Protein AF-0000000066198999 (afdb_homodimer)

InterPro domains:
  IPR021739 SaV-like [PF11753] (7-64)

Sequence (256 aa):
MNYGTNKHYANEYGMELNEYFKHHFSYEELAGWYTMQVLKYLVRAGKKEGESYDKDRNKALDYAGELANLSNENELTEYTTDDIMGFAQDIADDFKQWKGERNNFKSEFTKEEIKAIDERYLEFIEEVMNYGTNKHYANEYGMELNEYFKHHFSYEELAGWYTMQVLKYLVRAGKKEGESYDKDRNKALDYAGELANLSNENELTEYTTDDIMGFAQDIADDFKQWKGERNNFKSEFTKEEIKAIDERYLEFIEEV

pLDDT: mean 77.85, std 25.31, range [27.47, 98.44]

Structure (mmCIF, N/CA/C/O backbone):
data_AF-0000000066198999-model_v1
#
loop_
_entity.id
_entity.type
_entity.pdbx_description
1 polymer 'SaV protein'
#
loop_
_atom_site.group_PDB
_atom_site.id
_atom_site.type_symbol
_atom_site.label_atom_id
_atom_site.label_alt_id
_atom_site.label_comp_id
_atom_site.label_asym_id
_atom_site.label_entity_id
_atom_site.label_seq_id
_atom_site.pdbx_PDB_ins_code
_atom_site.Cartn_x
_atom_site.Cartn_y
_atom_site.Cartn_z
_atom_site.occupancy
_atom_site.B_iso_or_equiv
_atom_site.auth_seq_id
_atom_site.auth_comp_id
_atom_site.auth_asym_id
_atom_site.auth_atom_id
_atom_site.pdbx_PDB_model_num
ATOM 1 N N . MET A 1 1 ? 9.609 -10.828 12.133 1 28.55 1 MET A N 1
ATOM 2 C CA . MET A 1 1 ? 10.258 -9.766 11.367 1 28.55 1 MET A CA 1
ATOM 3 C C . MET A 1 1 ? 11.289 -9.039 12.227 1 28.55 1 MET A C 1
ATOM 5 O O . MET A 1 1 ? 11 -8.648 13.359 1 28.55 1 MET A O 1
ATOM 9 N N . ASN A 1 2 ? 12.414 -9.477 12.359 1 31.33 2 ASN A N 1
ATOM 10 C CA . ASN A 1 2 ? 13.414 -8.555 12.875 1 31.33 2 ASN A CA 1
ATOM 11 C C . ASN A 1 2 ? 13.258 -7.16 12.273 1 31.33 2 ASN A C 1
ATOM 13 O O . ASN A 1 2 ? 13.523 -6.961 11.086 1 31.33 2 ASN A O 1
ATOM 17 N N . TYR A 1 3 ? 12.211 -6.566 12.312 1 39.41 3 TYR A N 1
ATOM 18 C CA . TYR A 1 3 ? 12.258 -5.148 11.961 1 39.41 3 TYR A CA 1
ATOM 19 C C . TYR A 1 3 ? 13.547 -4.508 12.453 1 39.41 3 TYR A C 1
ATOM 21 O O . TYR A 1 3 ? 13.719 -4.281 13.648 1 39.41 3 TYR A O 1
ATOM 29 N N . GLY A 1 4 ? 14.57 -5.16 12.328 1 43.62 4 GLY A N 1
ATOM 30 C CA . GLY A 1 4 ? 15.617 -4.18 12.555 1 43.62 4 GLY A CA 1
ATOM 31 C C . GLY A 1 4 ? 15.148 -2.75 12.375 1 43.62 4 GLY A C 1
ATOM 32 O O . GLY A 1 4 ? 14.422 -2.443 11.43 1 43.62 4 GLY A O 1
ATOM 33 N N . THR A 1 5 ? 14.617 -2.033 13.508 1 55.38 5 THR A N 1
ATOM 34 C CA . THR A 1 5 ? 13.633 -1.015 13.844 1 55.38 5 THR A CA 1
ATOM 35 C C . THR A 1 5 ? 13.836 0.238 12.992 1 55.38 5 THR A C 1
ATOM 37 O O . THR A 1 5 ? 14.711 1.052 13.281 1 55.38 5 THR A O 1
ATOM 40 N N . ASN A 1 6 ? 13.742 0.085 11.68 1 72.5 6 ASN A N 1
ATOM 41 C CA . ASN A 1 6 ? 13.859 1.378 11.008 1 72.5 6 ASN A CA 1
ATOM 42 C C . ASN A 1 6 ? 12.766 2.342 11.453 1 72.5 6 ASN A C 1
ATOM 44 O O . ASN A 1 6 ? 11.648 1.921 11.75 1 72.5 6 ASN A O 1
ATOM 48 N N . LYS A 1 7 ? 13.242 3.408 11.781 1 86.56 7 LYS A N 1
ATOM 49 C CA . LYS A 1 7 ? 12.383 4.461 12.32 1 86.56 7 LYS A CA 1
ATOM 50 C C . LYS A 1 7 ? 11.906 5.402 11.219 1 86.56 7 LYS A C 1
ATOM 52 O O . LYS A 1 7 ? 11.547 6.551 11.492 1 86.56 7 LYS A O 1
ATOM 57 N N . HIS A 1 8 ? 11.883 4.781 9.969 1 95.06 8 HIS A N 1
ATOM 58 C CA . HIS A 1 8 ? 11.562 5.672 8.859 1 95.06 8 HIS A CA 1
ATOM 59 C C . HIS A 1 8 ? 10.086 6.066 8.891 1 95.06 8 HIS A C 1
ATOM 61 O O . HIS A 1 8 ? 9.695 7.062 8.273 1 95.06 8 HIS A O 1
ATOM 67 N N . TYR A 1 9 ? 9.422 5.188 9.711 1 97.31 9 TYR A N 1
ATOM 68 C CA . TYR A 1 9 ? 7.984 5.418 9.688 1 97.31 9 TYR A CA 1
ATOM 69 C C . TYR A 1 9 ? 7.473 5.82 11.062 1 97.31 9 TYR A C 1
ATOM 71 O O . TYR A 1 9 ? 6.266 5.848 11.305 1 97.31 9 TYR A O 1
ATOM 79 N N . ALA A 1 10 ? 8.461 6.105 11.961 1 96.19 10 ALA A N 1
ATOM 80 C CA . ALA A 1 10 ? 8.094 6.527 13.312 1 96.19 10 ALA A CA 1
ATOM 81 C C . ALA A 1 10 ? 8.062 8.047 13.422 1 96.19 10 ALA A C 1
ATOM 83 O O . ALA A 1 10 ? 8.805 8.742 12.727 1 96.19 10 ALA A O 1
ATOM 84 N N . ASN A 1 11 ? 7.164 8.562 14.258 1 96.25 11 ASN A N 1
ATOM 85 C CA . ASN A 1 11 ? 7.211 9.984 14.57 1 96.25 11 ASN A CA 1
ATOM 86 C C . ASN A 1 11 ? 8.086 10.258 15.789 1 96.25 11 ASN A C 1
ATOM 88 O O . ASN A 1 11 ? 8.781 9.367 16.281 1 96.25 11 ASN A O 1
ATOM 92 N N . GLU A 1 12 ? 8.125 11.461 16.266 1 95 12 GLU A N 1
ATOM 93 C CA . GLU A 1 12 ? 9.062 11.859 17.312 1 95 12 GLU A CA 1
ATOM 94 C C . GLU A 1 12 ? 8.695 11.227 18.656 1 95 12 GLU A C 1
ATOM 96 O O . GLU A 1 12 ? 9.516 11.203 19.578 1 95 12 GLU A O 1
ATOM 101 N N . TYR A 1 13 ? 7.496 10.648 18.734 1 95.31 13 TYR A N 1
ATOM 102 C CA . TYR A 1 13 ? 7.047 10.031 19.984 1 95.31 13 TYR A CA 1
ATOM 103 C C . TYR A 1 13 ? 7.195 8.516 19.922 1 95.31 13 TYR A C 1
ATOM 105 O O . TYR A 1 13 ? 6.734 7.809 20.828 1 95.31 13 TYR A O 1
ATOM 113 N N . GLY A 1 14 ? 7.727 8.039 18.875 1 94.38 14 GLY A N 1
ATOM 114 C CA . GLY A 1 14 ? 7.973 6.617 18.75 1 94.38 14 GLY A CA 1
ATOM 115 C C . GLY A 1 14 ? 6.777 5.852 18.203 1 94.38 14 GLY A C 1
ATOM 116 O O . GLY A 1 14 ? 6.773 4.621 18.203 1 94.38 14 GLY A O 1
ATOM 117 N N . MET A 1 15 ? 5.746 6.625 17.703 1 94.88 15 MET A N 1
ATOM 118 C CA . MET A 1 15 ? 4.57 5.969 17.141 1 94.88 15 MET A CA 1
ATOM 119 C C . MET A 1 15 ? 4.809 5.574 15.68 1 94.88 15 MET A C 1
ATOM 121 O O . MET A 1 15 ? 5.254 6.395 14.875 1 94.88 15 MET A O 1
ATOM 125 N N . GLU A 1 16 ? 4.477 4.332 15.414 1 96.25 16 GLU A N 1
ATOM 126 C CA . GLU A 1 16 ? 4.652 3.812 14.055 1 96.25 16 GLU A CA 1
ATOM 127 C C . GLU A 1 16 ? 3.469 4.184 13.164 1 96.25 16 GLU A C 1
ATOM 129 O O . GLU A 1 16 ? 2.314 4.121 13.602 1 96.25 16 GLU A O 1
ATOM 134 N N . LEU A 1 17 ? 3.797 4.543 11.914 1 96.81 17 LEU A N 1
ATOM 135 C CA . LEU A 1 17 ? 2.766 4.926 10.961 1 96.81 17 LEU A CA 1
ATOM 136 C C . LEU A 1 17 ? 1.716 3.828 10.82 1 96.81 17 LEU A C 1
ATOM 138 O O . LEU A 1 17 ? 0.521 4.113 10.727 1 96.81 17 LEU A O 1
ATOM 142 N N . ASN A 1 18 ? 2.148 2.527 10.797 1 96.19 18 ASN A N 1
ATOM 143 C CA . ASN A 1 18 ? 1.212 1.417 10.656 1 96.19 18 ASN A CA 1
ATOM 144 C C . ASN A 1 18 ? 0.177 1.409 11.781 1 96.19 18 ASN A C 1
ATOM 146 O O . ASN A 1 18 ? -0.977 1.037 11.562 1 96.19 18 ASN A O 1
ATOM 150 N N . GLU A 1 19 ? 0.551 1.822 12.992 1 94.31 19 GLU A N 1
ATOM 151 C CA . GLU A 1 19 ? -0.407 1.939 14.086 1 94.31 19 GLU A CA 1
ATOM 152 C C . GLU A 1 19 ? -1.43 3.037 13.812 1 94.31 19 GLU A C 1
ATOM 154 O O . GLU A 1 19 ? -2.615 2.879 14.109 1 94.31 19 GLU A O 1
ATOM 159 N N . TYR A 1 20 ? -0.941 4.113 13.258 1 94.19 20 TYR A N 1
ATOM 160 C CA . TYR A 1 20 ? -1.826 5.203 12.859 1 94.19 20 TYR A CA 1
ATOM 161 C C . TYR A 1 20 ? -2.834 4.734 11.82 1 94.19 20 TYR A C 1
ATOM 163 O O . TYR A 1 20 ? -4.02 5.074 11.898 1 94.19 20 TYR A O 1
ATOM 171 N N . PHE A 1 21 ? -2.381 3.916 10.82 1 95 21 PHE A N 1
ATOM 172 C CA . PHE A 1 21 ? -3.279 3.357 9.82 1 95 21 PHE A CA 1
ATOM 173 C C . PHE A 1 21 ? -4.363 2.51 10.469 1 95 21 PHE A C 1
ATOM 175 O O . PHE A 1 21 ? -5.551 2.68 10.188 1 95 21 PHE A O 1
ATOM 182 N N . LYS A 1 22 ? -3.973 1.687 11.398 1 92.38 22 LYS A N 1
ATOM 183 C CA . LYS A 1 22 ? -4.906 0.764 12.031 1 92.38 22 LYS A CA 1
ATOM 184 C C . LYS A 1 22 ? -5.965 1.519 12.836 1 92.38 22 LYS A C 1
ATOM 186 O O . LYS A 1 22 ? -7.098 1.056 12.969 1 92.38 22 LYS A O 1
ATOM 191 N N . HIS A 1 23 ? -5.625 2.705 13.25 1 91 23 HIS A N 1
ATOM 192 C CA . HIS A 1 23 ? -6.535 3.486 14.078 1 91 23 HIS A CA 1
ATOM 193 C C . HIS A 1 23 ? -7.473 4.332 13.227 1 91 23 HIS A C 1
ATOM 195 O O . HIS A 1 23 ? -8.602 4.625 13.633 1 91 23 HIS A O 1
ATOM 201 N N . HIS A 1 24 ? -7.055 4.668 12.016 1 89.94 24 HIS A N 1
ATOM 202 C CA . HIS A 1 24 ? -7.773 5.723 11.312 1 89.94 24 HIS A CA 1
ATOM 203 C C . HIS A 1 24 ? -8.453 5.184 10.055 1 89.94 24 HIS A C 1
ATOM 205 O O . HIS A 1 24 ? -9.312 5.844 9.477 1 89.94 24 HIS A O 1
ATOM 211 N N . PHE A 1 25 ? -8.102 4.02 9.602 1 89.5 25 PHE A N 1
ATOM 212 C CA . PHE A 1 25 ? -8.68 3.467 8.383 1 89.5 25 PHE A CA 1
ATOM 213 C C . PHE A 1 25 ? -9.594 2.287 8.703 1 89.5 25 PHE A C 1
ATOM 215 O O . PHE A 1 25 ? -9.43 1.636 9.734 1 89.5 25 PHE A O 1
ATOM 222 N N . SER A 1 26 ? -10.555 2.092 7.789 1 84.44 26 SER A N 1
ATOM 223 C CA . SER A 1 26 ? -11.516 1.011 7.984 1 84.44 26 SER A CA 1
ATOM 224 C C . SER A 1 26 ? -10.867 -0.352 7.766 1 84.44 26 SER A C 1
ATOM 226 O O . SER A 1 26 ? -9.766 -0.441 7.223 1 84.44 26 SER A O 1
ATOM 228 N N . TYR A 1 27 ? -11.594 -1.371 8.188 1 83.75 27 TYR A N 1
ATOM 229 C CA . TYR A 1 27 ? -11.125 -2.738 7.984 1 83.75 27 TYR A CA 1
ATOM 230 C C . TYR A 1 27 ? -10.922 -3.025 6.5 1 83.75 27 TYR A C 1
ATOM 232 O O . TYR A 1 27 ? -9.906 -3.611 6.113 1 83.75 27 TYR A O 1
ATOM 240 N N . GLU A 1 28 ? -11.82 -2.57 5.699 1 83 28 GLU A N 1
ATOM 241 C CA . GLU A 1 28 ? -11.75 -2.836 4.266 1 83 28 GLU A CA 1
ATOM 242 C C . GLU A 1 28 ? -10.523 -2.166 3.645 1 83 28 GLU A C 1
ATOM 244 O O . GLU A 1 28 ? -9.797 -2.789 2.871 1 83 28 GLU A O 1
ATOM 249 N N . GLU A 1 29 ? -10.32 -0.961 4.031 1 87.81 29 GLU A N 1
ATOM 250 C CA . GLU A 1 29 ? -9.164 -0.23 3.525 1 87.81 29 GLU A CA 1
ATOM 251 C C . GLU A 1 29 ? -7.855 -0.889 3.965 1 87.81 29 GLU A C 1
ATOM 253 O O . GLU A 1 29 ? -6.941 -1.063 3.158 1 87.81 29 GLU A O 1
ATOM 258 N N . LEU A 1 30 ? -7.859 -1.328 5.211 1 92.06 30 LEU A N 1
ATOM 259 C CA . LEU A 1 30 ? -6.66 -1.945 5.762 1 92.06 30 LEU A CA 1
ATOM 260 C C . LEU A 1 30 ? -6.43 -3.324 5.156 1 92.06 30 LEU A C 1
ATOM 262 O O . LEU A 1 30 ? -5.293 -3.688 4.84 1 92.06 30 LEU A O 1
ATOM 266 N N . ALA A 1 31 ? -7.504 -4.02 5.004 1 88.62 31 ALA A N 1
ATOM 267 C CA . ALA A 1 31 ? -7.383 -5.332 4.379 1 88.62 31 ALA A CA 1
ATOM 268 C C . ALA A 1 31 ? -6.848 -5.215 2.953 1 88.62 31 ALA A C 1
ATOM 270 O O . ALA A 1 31 ? -5.992 -6 2.539 1 88.62 31 ALA A O 1
ATOM 271 N N . GLY A 1 32 ? -7.375 -4.262 2.258 1 91.94 32 GLY A N 1
ATOM 272 C CA . GLY A 1 32 ? -6.855 -3.992 0.927 1 91.94 32 GLY A CA 1
ATOM 273 C C . GLY A 1 32 ? -5.387 -3.604 0.93 1 91.94 32 GLY A C 1
ATOM 274 O O . GLY A 1 32 ? -4.602 -4.113 0.127 1 91.94 32 GLY A O 1
ATOM 275 N N . TRP A 1 33 ? -5.035 -2.764 1.83 1 95.94 33 TRP A N 1
ATOM 276 C CA . TRP A 1 33 ? -3.656 -2.301 1.971 1 95.94 33 TRP A CA 1
ATOM 277 C C . TRP A 1 33 ? -2.707 -3.477 2.176 1 95.94 33 TRP A C 1
ATOM 279 O O . TRP A 1 33 ? -1.749 -3.648 1.418 1 95.94 33 TRP A O 1
ATOM 289 N N . TYR A 1 34 ? -3.012 -4.285 3.129 1 96.12 34 TYR A N 1
ATOM 290 C CA . TYR A 1 34 ? -2.105 -5.383 3.443 1 96.12 34 TYR A CA 1
ATOM 291 C C . TYR A 1 34 ? -2.076 -6.406 2.312 1 96.12 34 TYR A C 1
ATOM 293 O O . TYR A 1 34 ? -1.01 -6.91 1.949 1 96.12 34 TYR A O 1
ATOM 301 N N . THR A 1 35 ? -3.221 -6.668 1.746 1 96 35 THR A N 1
ATOM 302 C CA . THR A 1 35 ? -3.275 -7.605 0.631 1 96 35 THR A CA 1
ATOM 303 C C . THR A 1 35 ? -2.402 -7.125 -0.524 1 96 35 THR A C 1
ATOM 305 O O . THR A 1 35 ? -1.587 -7.883 -1.052 1 96 35 THR A O 1
ATOM 308 N N . MET A 1 36 ? -2.568 -5.914 -0.895 1 97.25 36 MET A N 1
ATOM 309 C CA . MET A 1 36 ? -1.844 -5.371 -2.041 1 97.25 36 MET A CA 1
ATOM 310 C C . MET A 1 36 ? -0.357 -5.234 -1.729 1 97.25 36 MET A C 1
ATOM 312 O O . MET A 1 36 ? 0.484 -5.395 -2.617 1 97.25 36 MET A O 1
ATOM 316 N N . GLN A 1 37 ? 0.01 -5.039 -0.458 1 97.88 37 GLN A N 1
ATOM 317 C CA . GLN A 1 37 ? 1.42 -5.066 -0.082 1 97.88 37 GLN A CA 1
ATOM 318 C C . GLN A 1 37 ? 2.01 -6.461 -0.262 1 97.88 37 GLN A C 1
ATOM 320 O O . GLN A 1 37 ? 3.1 -6.613 -0.818 1 97.88 37 GLN A O 1
ATOM 325 N N . VAL A 1 38 ? 1.258 -7.469 0.202 1 98.19 38 VAL A N 1
ATOM 326 C CA . VAL A 1 38 ? 1.737 -8.836 0.036 1 98.19 38 VAL A CA 1
ATOM 327 C C . VAL A 1 38 ? 1.99 -9.117 -1.442 1 98.19 38 VAL A C 1
ATOM 329 O O . VAL A 1 38 ? 3.062 -9.602 -1.814 1 98.19 38 VAL A O 1
ATOM 332 N N . LEU A 1 39 ? 1.06 -8.758 -2.273 1 98 39 LEU A N 1
ATOM 333 C CA . LEU A 1 39 ? 1.156 -9.008 -3.707 1 98 39 LEU A CA 1
ATOM 334 C C . LEU A 1 39 ? 2.326 -8.242 -4.316 1 98 39 LEU A C 1
ATOM 336 O O . LEU A 1 39 ? 3.072 -8.781 -5.133 1 98 39 LEU A O 1
ATOM 340 N N . LYS A 1 40 ? 2.436 -7.027 -3.93 1 98.25 40 LYS A N 1
ATOM 341 C CA . LYS A 1 40 ? 3.52 -6.18 -4.418 1 98.25 40 LYS A CA 1
ATOM 342 C C . LYS A 1 40 ? 4.879 -6.844 -4.199 1 98.25 40 LYS A C 1
ATOM 344 O O . LYS A 1 40 ? 5.676 -6.957 -5.133 1 98.25 40 LYS A O 1
ATOM 349 N N . TYR A 1 41 ? 5.066 -7.383 -3.025 1 98.44 41 TYR A N 1
ATOM 350 C CA . TYR A 1 41 ? 6.383 -7.918 -2.691 1 98.44 41 TYR A CA 1
ATOM 351 C C . TYR A 1 41 ? 6.566 -9.312 -3.266 1 98.44 41 TYR A C 1
ATOM 353 O O . TYR A 1 41 ? 7.684 -9.703 -3.621 1 98.44 41 TYR A O 1
ATOM 361 N N . LEU A 1 42 ? 5.488 -10.062 -3.395 1 98.38 42 LEU A N 1
ATOM 362 C CA . LEU A 1 42 ? 5.598 -11.352 -4.07 1 98.38 42 LEU A CA 1
ATOM 363 C C . LEU A 1 42 ? 5.965 -11.164 -5.539 1 98.38 42 LEU A C 1
ATOM 365 O O . LEU A 1 42 ? 6.793 -11.906 -6.074 1 98.38 42 LEU A O 1
ATOM 369 N N . VAL A 1 43 ? 5.395 -10.211 -6.195 1 98 43 VAL A N 1
ATOM 370 C CA . VAL A 1 43 ? 5.625 -9.953 -7.609 1 98 43 VAL A CA 1
ATOM 371 C C . VAL A 1 43 ? 7.023 -9.375 -7.812 1 98 43 VAL A C 1
ATOM 373 O O . VAL A 1 43 ? 7.707 -9.711 -8.781 1 98 43 VAL A O 1
ATOM 376 N N . ARG A 1 44 ? 7.512 -8.539 -6.91 1 97.69 44 ARG A N 1
ATOM 377 C CA . ARG A 1 44 ? 8.805 -7.871 -7.012 1 97.69 44 ARG A CA 1
ATOM 378 C C . ARG A 1 44 ? 9.938 -8.812 -6.633 1 97.69 44 ARG A C 1
ATOM 380 O O . ARG A 1 44 ? 11.094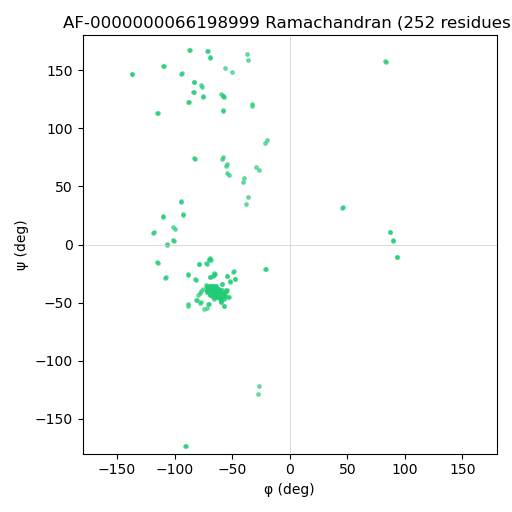 -8.578 -6.996 1 97.69 44 ARG A O 1
ATOM 387 N N . ALA A 1 45 ? 9.688 -9.945 -5.953 1 97.25 45 ALA A N 1
ATOM 388 C CA . ALA A 1 45 ? 10.711 -10.789 -5.355 1 97.25 45 ALA A CA 1
ATOM 389 C C . ALA A 1 45 ? 11.703 -11.273 -6.41 1 97.25 45 ALA A C 1
ATOM 391 O O . ALA A 1 45 ? 11.312 -11.914 -7.391 1 97.25 45 ALA A O 1
ATOM 392 N N . GLY A 1 46 ? 12.961 -10.805 -6.223 1 94.62 46 GLY A N 1
ATOM 393 C CA . GLY A 1 46 ? 14.031 -11.242 -7.105 1 94.62 46 GLY A CA 1
ATOM 394 C C . GLY A 1 46 ? 14.188 -10.359 -8.328 1 94.62 46 GLY A C 1
ATOM 395 O O . GLY A 1 46 ? 15.055 -10.609 -9.172 1 94.62 46 GLY A O 1
ATOM 396 N N . LYS A 1 47 ? 13.43 -9.266 -8.461 1 95.62 47 LYS A N 1
ATOM 397 C CA . LYS A 1 47 ? 13.461 -8.453 -9.672 1 95.62 47 LYS A CA 1
ATOM 398 C C . LYS A 1 47 ? 14.164 -7.125 -9.422 1 95.62 47 LYS A C 1
ATOM 400 O O . LYS A 1 47 ? 14.672 -6.504 -10.359 1 95.62 47 LYS A O 1
ATOM 405 N N . LYS A 1 48 ? 14.117 -6.617 -8.211 1 94.25 48 LYS A N 1
ATOM 406 C CA . LYS A 1 48 ? 14.68 -5.301 -7.918 1 94.25 48 LYS A CA 1
ATOM 407 C C . LYS A 1 48 ? 16.156 -5.406 -7.562 1 94.25 48 LYS A C 1
ATOM 409 O O . LYS A 1 48 ? 16.531 -6.094 -6.609 1 94.25 48 LYS A O 1
ATOM 414 N N . GLU A 1 49 ? 16.984 -4.742 -8.258 1 91.38 49 GLU A N 1
ATOM 415 C CA . GLU A 1 49 ? 18.406 -4.738 -7.973 1 91.38 49 GLU A CA 1
ATOM 416 C C . GLU A 1 49 ? 18.688 -4.262 -6.551 1 91.38 49 GLU A C 1
ATOM 418 O O . GLU A 1 49 ? 18.109 -3.27 -6.098 1 91.38 49 GLU A O 1
ATOM 423 N N . GLY A 1 50 ? 19.453 -5.09 -5.852 1 91.31 50 GLY A N 1
ATOM 424 C CA . GLY A 1 50 ? 19.812 -4.715 -4.492 1 91.31 50 GLY A CA 1
ATOM 425 C C . GLY A 1 50 ? 18.859 -5.266 -3.447 1 91.31 50 GLY A C 1
ATOM 426 O O . GLY A 1 50 ? 19.094 -5.125 -2.246 1 91.31 50 GLY A O 1
ATOM 427 N N . GLU A 1 51 ? 17.781 -5.781 -3.881 1 93.75 51 GLU A N 1
ATOM 428 C CA . GLU A 1 51 ? 16.812 -6.434 -3 1 93.75 51 GLU A CA 1
ATOM 429 C C . GLU A 1 51 ? 16.719 -7.926 -3.301 1 93.75 51 GLU A C 1
ATOM 431 O O . GLU A 1 51 ? 16.234 -8.32 -4.367 1 93.75 51 GLU A O 1
ATOM 436 N N . SER A 1 52 ? 17.156 -8.75 -2.357 1 95.69 52 SER A N 1
ATOM 437 C CA . SER A 1 52 ? 17.125 -10.195 -2.59 1 95.69 52 SER A CA 1
ATOM 438 C C . SER A 1 52 ? 15.703 -10.727 -2.613 1 95.69 52 SER A C 1
ATOM 440 O O . SER A 1 52 ? 14.789 -10.102 -2.07 1 95.69 52 SER A O 1
ATOM 442 N N . TYR A 1 53 ? 15.586 -11.875 -3.178 1 97.56 53 TYR A N 1
ATOM 443 C CA . TYR A 1 53 ? 14.305 -12.578 -3.199 1 97.56 53 TYR A CA 1
ATOM 444 C C . TYR A 1 53 ? 13.766 -12.773 -1.786 1 97.56 53 TYR A C 1
ATOM 446 O O . TYR A 1 53 ? 12.602 -12.477 -1.513 1 97.56 53 TYR A O 1
ATOM 454 N N . ASP A 1 54 ? 14.648 -13.18 -0.862 1 97.69 54 ASP A N 1
ATOM 455 C CA . ASP A 1 54 ? 14.242 -13.5 0.503 1 97.69 54 ASP A CA 1
ATOM 456 C C . ASP A 1 54 ? 13.805 -12.242 1.255 1 97.69 54 ASP A C 1
ATOM 458 O O . ASP A 1 54 ? 12.875 -12.289 2.062 1 97.69 54 ASP A O 1
ATOM 462 N N . LYS A 1 55 ? 14.453 -11.172 0.98 1 96.88 55 LYS A N 1
ATOM 463 C CA . LYS A 1 55 ? 14.07 -9.93 1.643 1 96.88 55 LYS A CA 1
ATOM 464 C C . LYS A 1 55 ? 12.656 -9.516 1.255 1 96.88 55 LYS A C 1
ATOM 466 O O . LYS A 1 55 ? 11.852 -9.156 2.117 1 96.88 55 LYS A O 1
ATOM 471 N N . ASP A 1 56 ? 12.344 -9.656 0.007 1 97.56 56 ASP A N 1
ATOM 472 C CA . ASP A 1 56 ? 11 -9.305 -0.453 1 97.56 56 ASP A CA 1
ATOM 473 C C . ASP A 1 56 ? 9.977 -10.32 0.044 1 97.56 56 ASP A C 1
ATOM 475 O O . ASP A 1 56 ? 8.875 -9.945 0.448 1 97.56 56 ASP A O 1
ATOM 479 N N . ARG A 1 57 ? 10.352 -11.578 0.035 1 97.75 57 ARG A N 1
ATOM 480 C CA . ARG A 1 57 ? 9.445 -12.602 0.544 1 97.75 57 ARG A CA 1
ATOM 481 C C . ARG A 1 57 ? 9.141 -12.375 2.023 1 97.75 57 ARG A C 1
ATOM 483 O O . ARG A 1 57 ? 8.008 -12.547 2.465 1 97.75 57 ARG A O 1
ATOM 490 N N . ASN A 1 58 ? 10.148 -11.992 2.752 1 97.56 58 ASN A N 1
ATOM 491 C CA . ASN A 1 58 ? 9.945 -11.711 4.168 1 97.56 58 ASN A CA 1
ATOM 492 C C . ASN A 1 58 ? 9.047 -10.5 4.379 1 97.56 58 ASN A C 1
ATOM 494 O O . ASN A 1 58 ? 8.242 -10.469 5.312 1 97.56 58 ASN A O 1
ATOM 498 N N . LYS A 1 59 ? 9.148 -9.469 3.5 1 97.31 59 LYS A N 1
ATOM 499 C CA . LYS A 1 59 ? 8.219 -8.344 3.572 1 97.31 59 LYS A CA 1
ATOM 500 C C . LYS A 1 59 ? 6.785 -8.797 3.314 1 97.31 59 LYS A C 1
ATOM 502 O O . LYS A 1 59 ? 5.859 -8.359 3.998 1 97.31 59 LYS A O 1
ATOM 507 N N . ALA A 1 60 ? 6.676 -9.68 2.328 1 98.25 60 ALA A N 1
ATOM 508 C CA . ALA A 1 60 ? 5.352 -10.227 2.053 1 98.25 60 ALA A CA 1
ATOM 509 C C . ALA A 1 60 ? 4.801 -10.961 3.271 1 98.25 60 ALA A C 1
ATOM 511 O O . ALA A 1 60 ? 3.639 -10.781 3.641 1 98.25 60 ALA A O 1
ATOM 512 N N . LEU A 1 61 ? 5.648 -11.719 3.916 1 98.25 61 LEU A N 1
ATOM 513 C CA . LEU A 1 61 ? 5.258 -12.469 5.105 1 98.25 61 LEU A CA 1
ATOM 514 C C . LEU A 1 61 ? 4.84 -11.531 6.227 1 98.25 61 LEU A C 1
ATOM 516 O O . LEU A 1 61 ? 3.85 -11.781 6.918 1 98.25 61 LEU A O 1
ATOM 520 N N . ASP A 1 62 ? 5.562 -10.477 6.414 1 97 62 ASP A N 1
ATOM 521 C CA . ASP A 1 62 ? 5.238 -9.492 7.445 1 97 62 ASP A CA 1
ATOM 522 C C . ASP A 1 62 ? 3.85 -8.898 7.219 1 97 62 ASP A C 1
ATOM 524 O O . ASP A 1 62 ? 3.043 -8.82 8.148 1 97 62 ASP A O 1
ATOM 528 N N . TYR A 1 63 ? 3.586 -8.508 5.98 1 97.31 63 TYR A N 1
ATOM 529 C CA . TYR A 1 63 ? 2.291 -7.906 5.68 1 97.31 63 TYR A CA 1
ATOM 530 C C . TYR A 1 63 ? 1.176 -8.945 5.77 1 97.31 63 TYR A C 1
ATOM 532 O O . TYR A 1 63 ? 0.056 -8.625 6.176 1 97.31 63 TYR A O 1
ATOM 540 N N . ALA A 1 64 ? 1.446 -10.18 5.383 1 96.38 64 ALA A N 1
ATOM 541 C CA . ALA A 1 64 ? 0.475 -11.258 5.551 1 96.38 64 ALA A CA 1
ATOM 542 C C . ALA A 1 64 ? 0.141 -11.469 7.023 1 96.38 64 ALA A C 1
ATOM 544 O O . ALA A 1 64 ? -1.016 -11.711 7.375 1 96.38 64 ALA A O 1
ATOM 545 N N . GLY A 1 65 ? 1.132 -11.398 7.828 1 96.06 65 GLY A N 1
ATOM 546 C CA . GLY A 1 65 ? 0.902 -11.477 9.266 1 96.06 65 GLY A CA 1
ATOM 547 C C . GLY A 1 65 ? 0.02 -10.359 9.789 1 96.06 65 GLY A C 1
ATOM 548 O O . GLY A 1 65 ? -0.853 -10.602 10.633 1 96.06 65 GLY A O 1
ATOM 549 N N . GLU A 1 66 ? 0.249 -9.148 9.305 1 95.25 66 GLU A N 1
ATOM 550 C CA . GLU A 1 66 ? -0.6 -8.023 9.695 1 95.25 66 GLU A CA 1
ATOM 551 C C . GLU A 1 66 ? -2.053 -8.266 9.289 1 95.25 66 GLU A C 1
ATOM 553 O O . GLU A 1 66 ? -2.971 -7.977 10.062 1 95.25 66 GLU A O 1
ATOM 558 N N . LEU A 1 67 ? -2.207 -8.789 8.109 1 93.75 67 LEU A N 1
ATOM 559 C CA . LEU A 1 67 ? -3.557 -9.07 7.629 1 93.75 67 LEU A CA 1
ATOM 560 C C . LEU A 1 67 ? -4.211 -10.172 8.461 1 93.75 67 LEU A C 1
ATOM 562 O O . LEU A 1 67 ? -5.391 -10.07 8.812 1 93.75 67 LEU A O 1
ATOM 566 N N . ALA A 1 68 ? -3.492 -11.195 8.758 1 92.62 68 ALA A N 1
ATOM 567 C CA . ALA A 1 68 ? -4.012 -12.266 9.609 1 92.62 68 ALA A CA 1
ATOM 568 C C . ALA A 1 68 ? -4.438 -11.727 10.969 1 92.62 68 ALA A C 1
ATOM 570 O O . ALA A 1 68 ? -5.52 -12.055 11.461 1 92.62 68 ALA A O 1
ATOM 571 N N . ASN A 1 69 ? -3.637 -10.875 11.562 1 93 69 ASN A N 1
ATOM 572 C CA . ASN A 1 69 ? -3.949 -10.273 12.852 1 93 69 ASN A CA 1
ATOM 573 C C . ASN A 1 69 ? -5.18 -9.375 12.766 1 93 69 ASN A C 1
ATOM 575 O O . ASN A 1 69 ? -6.012 -9.367 13.672 1 93 69 ASN A O 1
ATOM 579 N N . LEU A 1 70 ? -5.215 -8.594 11.695 1 88.56 70 LEU A N 1
ATOM 580 C CA . LEU A 1 70 ? -6.363 -7.719 11.484 1 88.56 70 LEU A CA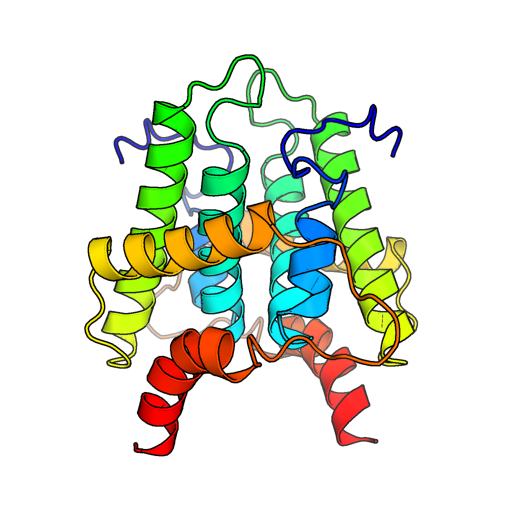 1
ATOM 581 C C . LEU A 1 70 ? -7.656 -8.523 11.43 1 88.56 70 LEU A C 1
ATOM 583 O O . LEU A 1 70 ? -8.664 -8.125 12.023 1 88.56 70 LEU A O 1
ATOM 587 N N . SER A 1 71 ? -7.52 -9.602 10.734 1 80 71 SER A N 1
ATOM 588 C CA . SER A 1 71 ? -8.688 -10.453 10.555 1 80 71 SER A CA 1
ATOM 589 C C . SER A 1 71 ? -9.094 -11.125 11.867 1 80 71 SER A C 1
ATOM 591 O O . SER A 1 71 ? -10.281 -11.258 12.164 1 80 71 SER A O 1
ATOM 593 N N . ASN A 1 72 ? -8.18 -11.516 12.625 1 80.94 72 ASN A N 1
ATOM 594 C CA . ASN A 1 72 ? -8.453 -12.188 13.891 1 80.94 72 ASN A CA 1
ATOM 595 C C . ASN A 1 72 ? -8.992 -11.211 14.938 1 80.94 72 ASN A C 1
ATOM 597 O O . ASN A 1 72 ? -9.859 -11.578 15.742 1 80.94 72 ASN A O 1
ATOM 601 N N . GLU A 1 73 ? -8.547 -10.016 14.938 1 77.25 73 GLU A N 1
ATOM 602 C CA . GLU A 1 73 ? -9.023 -8.992 15.859 1 77.25 73 GLU A CA 1
ATOM 603 C C . GLU A 1 73 ? -10.484 -8.648 15.586 1 77.25 73 GLU A C 1
ATOM 605 O O . GLU A 1 73 ? -11.227 -8.289 16.5 1 77.25 73 GLU A O 1
ATOM 610 N N . ASN A 1 74 ? -10.844 -8.852 14.398 1 69.31 74 ASN A N 1
ATOM 611 C CA . ASN A 1 74 ? -12.219 -8.523 14.039 1 69.31 74 ASN A CA 1
ATOM 612 C C . ASN A 1 74 ? -13.094 -9.766 13.984 1 69.31 74 ASN A C 1
ATOM 614 O O . ASN A 1 74 ? -14.266 -9.695 13.602 1 69.31 74 ASN A O 1
ATOM 618 N N . GLU A 1 75 ? -12.492 -10.914 14.609 1 66.12 75 GLU A N 1
ATOM 619 C CA . GLU A 1 75 ? -13.195 -12.188 14.664 1 66.12 75 GLU A CA 1
ATOM 620 C C . GLU A 1 75 ? -13.82 -12.539 13.312 1 66.12 75 GLU A C 1
ATOM 622 O O . GLU A 1 75 ? -14.93 -13.062 13.258 1 66.12 75 GLU A O 1
ATOM 627 N N . LEU A 1 76 ? -13.062 -12.047 12.344 1 60.84 76 LEU A N 1
ATOM 628 C CA . LEU A 1 76 ? -13.68 -12.234 11.031 1 60.84 76 LEU A CA 1
ATOM 629 C C . LEU A 1 76 ? -13.281 -13.586 10.43 1 60.84 76 LEU A C 1
ATOM 631 O O . LEU A 1 76 ? -14.133 -14.32 9.93 1 60.84 76 LEU A O 1
ATOM 635 N N . THR A 1 77 ? -11.953 -13.812 10.422 1 63.47 77 THR A N 1
ATOM 636 C CA . THR A 1 77 ? -11.453 -15.047 9.836 1 63.47 77 THR A CA 1
ATOM 637 C C . THR A 1 77 ? -10.352 -15.648 10.711 1 63.47 77 THR A C 1
ATOM 639 O O . THR A 1 77 ? -9.812 -14.977 11.586 1 63.47 77 THR A O 1
ATOM 642 N N . GLU A 1 78 ? -10.367 -16.906 10.664 1 77.56 78 GLU A N 1
ATOM 643 C CA . GLU A 1 78 ? -9.289 -17.609 11.359 1 77.56 78 GLU A CA 1
ATOM 644 C C . GLU A 1 78 ? -8.148 -17.938 10.398 1 77.56 78 GLU A C 1
ATOM 646 O O . GLU A 1 78 ? -7.547 -19.016 10.492 1 77.56 78 GLU A O 1
ATOM 651 N N . TYR A 1 79 ? -7.891 -16.984 9.469 1 82.75 79 TYR A N 1
ATOM 652 C CA . TYR A 1 79 ? -6.793 -17.266 8.547 1 82.75 79 TYR A CA 1
ATOM 653 C C . TYR A 1 79 ? -5.445 -17.031 9.227 1 82.75 79 TYR A C 1
ATOM 655 O O . TYR A 1 79 ? -5.273 -16.062 9.969 1 82.75 79 TYR A O 1
ATOM 663 N N . THR A 1 80 ? -4.586 -18.016 8.93 1 91.94 80 THR A N 1
ATOM 664 C CA . THR A 1 80 ? -3.205 -17.859 9.383 1 91.94 80 THR A CA 1
ATOM 665 C C . THR A 1 80 ? -2.385 -17.078 8.352 1 91.94 80 THR A C 1
ATOM 667 O O . THR A 1 80 ? -2.848 -16.844 7.238 1 91.94 80 THR A O 1
ATOM 670 N N . THR A 1 81 ? -1.221 -16.672 8.781 1 95.75 81 THR A N 1
ATOM 671 C CA . THR A 1 81 ? -0.276 -16.031 7.867 1 95.75 81 THR A CA 1
ATOM 672 C C . THR A 1 81 ? -0.005 -16.938 6.66 1 95.75 81 THR A C 1
ATOM 674 O O . THR A 1 81 ? 0.018 -16.453 5.523 1 95.75 81 THR A O 1
ATOM 677 N N . ASP A 1 82 ? 0.083 -18.219 6.926 1 95.12 82 ASP A N 1
ATOM 678 C CA . ASP A 1 82 ? 0.357 -19.156 5.852 1 95.12 82 ASP A CA 1
ATOM 679 C C . ASP A 1 82 ? -0.812 -19.234 4.871 1 95.12 82 ASP A C 1
ATOM 681 O O . ASP A 1 82 ? -0.607 -19.359 3.664 1 95.12 82 ASP A O 1
ATOM 685 N N . ASP A 1 83 ? -1.99 -19.203 5.387 1 89.25 83 ASP A N 1
ATOM 686 C CA . ASP A 1 83 ? -3.168 -19.188 4.527 1 89.25 83 ASP A CA 1
ATOM 687 C C . ASP A 1 83 ? -3.152 -17.969 3.6 1 89.25 83 ASP A C 1
ATOM 689 O O . ASP A 1 83 ? -3.371 -18.109 2.393 1 89.25 83 ASP A O 1
ATOM 693 N N . ILE A 1 84 ? -2.838 -16.875 4.148 1 92.69 84 ILE A N 1
ATOM 694 C CA . ILE A 1 84 ? -2.832 -15.617 3.41 1 92.69 84 ILE A CA 1
ATOM 695 C C . ILE A 1 84 ? -1.74 -15.656 2.344 1 92.69 84 ILE A C 1
ATOM 697 O O . ILE A 1 84 ? -1.973 -15.266 1.195 1 92.69 84 ILE A O 1
ATOM 701 N N . MET A 1 85 ? -0.594 -16.172 2.688 1 96.31 85 MET A N 1
ATOM 702 C CA . MET A 1 85 ? 0.493 -16.297 1.722 1 96.31 85 MET A CA 1
ATOM 703 C C . MET A 1 85 ? 0.096 -17.219 0.571 1 96.31 85 MET A C 1
ATOM 705 O O . MET A 1 85 ? 0.415 -16.938 -0.587 1 96.31 85 MET A O 1
ATOM 709 N N . GLY A 1 86 ? -0.589 -18.25 0.931 1 92.81 86 GLY A N 1
ATOM 710 C CA . GLY A 1 86 ? -1.066 -19.172 -0.099 1 92.81 86 GLY A CA 1
ATOM 711 C C . GLY A 1 86 ? -2.041 -18.516 -1.063 1 92.81 86 GLY A C 1
ATOM 712 O O . GLY A 1 86 ? -1.883 -18.625 -2.281 1 92.81 86 GLY A O 1
ATOM 713 N N . PHE A 1 87 ? -2.951 -17.797 -0.498 1 89.25 87 PHE A N 1
ATOM 714 C CA . PHE A 1 87 ? -3.934 -17.094 -1.312 1 89.25 87 PHE A CA 1
ATOM 715 C C . PHE A 1 87 ? -3.258 -16.031 -2.18 1 89.25 87 PHE A C 1
ATOM 717 O O . PHE A 1 87 ? -3.553 -15.922 -3.371 1 89.25 87 PHE A O 1
ATOM 724 N N . ALA A 1 88 ? -2.389 -15.312 -1.574 1 94.88 88 ALA A N 1
ATOM 725 C CA . ALA A 1 88 ? -1.699 -14.25 -2.297 1 94.88 88 ALA A CA 1
ATOM 726 C C . ALA A 1 88 ? -0.831 -14.812 -3.416 1 94.88 88 ALA A C 1
ATOM 728 O O . ALA A 1 88 ? -0.726 -14.219 -4.492 1 94.88 88 ALA A O 1
ATOM 729 N N . GLN A 1 89 ? -0.242 -15.953 -3.168 1 95.88 89 GLN A N 1
ATOM 730 C CA . GLN A 1 89 ? 0.57 -16.594 -4.199 1 95.88 89 GLN A CA 1
ATOM 731 C C . GLN A 1 89 ? -0.284 -17 -5.395 1 95.88 89 GLN A C 1
ATOM 733 O O . GLN A 1 89 ? 0.146 -16.875 -6.543 1 95.88 89 GLN A O 1
ATOM 738 N N . ASP A 1 90 ? -1.452 -17.438 -5.078 1 90.75 90 ASP A N 1
ATOM 739 C CA . ASP A 1 90 ? -2.373 -17.766 -6.16 1 90.75 90 ASP A CA 1
ATOM 740 C C . ASP A 1 90 ? -2.695 -16.547 -7.008 1 90.75 90 ASP A C 1
ATOM 742 O O . ASP A 1 90 ? -2.721 -16.625 -8.234 1 90.75 90 ASP A O 1
ATOM 746 N N . ILE A 1 91 ? -2.896 -15.469 -6.418 1 93.88 91 ILE A N 1
ATOM 747 C CA . ILE A 1 91 ? -3.215 -14.227 -7.113 1 93.88 91 ILE A CA 1
ATOM 748 C C . ILE A 1 91 ? -1.995 -13.742 -7.895 1 93.88 91 ILE A C 1
ATOM 750 O O . ILE A 1 91 ? -2.117 -13.312 -9.047 1 93.88 91 ILE A O 1
ATOM 754 N N . ALA A 1 92 ? -0.849 -13.812 -7.281 1 96.31 92 ALA A N 1
ATOM 755 C CA . ALA A 1 92 ? 0.386 -13.438 -7.965 1 96.31 92 ALA A CA 1
ATOM 756 C C . ALA A 1 92 ? 0.604 -14.297 -9.211 1 96.31 92 ALA A C 1
ATOM 758 O O . ALA A 1 92 ? 1.065 -13.805 -10.242 1 96.31 92 ALA A O 1
ATOM 759 N N . ASP A 1 93 ? 0.268 -15.578 -9.062 1 95.31 93 ASP A N 1
ATOM 760 C CA . ASP A 1 93 ? 0.386 -16.469 -10.211 1 95.31 93 ASP A CA 1
ATOM 761 C C . ASP A 1 93 ? -0.611 -16.109 -11.305 1 95.31 93 ASP A C 1
ATOM 763 O O . ASP A 1 93 ? -0.3 -16.203 -12.492 1 95.31 93 ASP A O 1
ATOM 767 N N . ASP A 1 94 ? -1.759 -15.68 -10.875 1 92.19 94 ASP A N 1
ATOM 768 C CA . ASP A 1 94 ? -2.734 -15.188 -11.836 1 92.19 94 ASP A CA 1
ATOM 769 C C . ASP A 1 94 ? -2.215 -13.945 -12.555 1 92.19 94 ASP A C 1
ATOM 771 O O . ASP A 1 94 ? -2.314 -13.844 -13.781 1 92.19 94 ASP A O 1
ATOM 775 N N . PHE A 1 95 ? -1.649 -13.062 -11.859 1 96 95 PHE A N 1
ATOM 776 C CA . PHE A 1 95 ? -1.082 -11.859 -12.453 1 96 95 PHE A CA 1
ATOM 777 C C . PHE A 1 95 ? 0.011 -12.211 -13.453 1 96 95 PHE A C 1
ATOM 779 O O . PHE A 1 95 ? 0.113 -11.594 -14.508 1 96 95 PHE A O 1
ATOM 786 N N . LYS A 1 96 ? 0.824 -13.141 -13.125 1 96.69 96 LYS A N 1
ATOM 787 C CA . LYS A 1 96 ? 1.923 -13.547 -13.992 1 96.69 96 LYS A CA 1
ATOM 788 C C . LYS A 1 96 ? 1.415 -13.914 -15.383 1 96.69 96 LYS A C 1
ATOM 790 O O . LYS A 1 96 ? 2.109 -13.695 -16.375 1 96.69 96 LYS A O 1
ATOM 795 N N . GLN A 1 97 ? 0.159 -14.352 -15.406 1 95.81 97 GLN A N 1
ATOM 796 C CA . GLN A 1 97 ? -0.399 -14.82 -16.672 1 95.81 97 GLN A CA 1
ATOM 797 C C . GLN A 1 97 ? -1.394 -13.812 -17.234 1 95.81 97 GLN A C 1
ATOM 799 O O . GLN A 1 97 ? -1.942 -14.016 -18.328 1 95.81 97 GLN A O 1
ATOM 804 N N . TRP A 1 98 ? -1.587 -12.75 -16.547 1 94.88 98 TRP A N 1
ATOM 805 C CA . TRP A 1 98 ? -2.613 -11.781 -16.922 1 94.88 98 TRP A CA 1
ATOM 806 C C . TRP A 1 98 ? -2.176 -10.945 -18.125 1 94.88 98 TRP A C 1
ATOM 808 O O . TRP A 1 98 ? -1.082 -10.375 -18.125 1 94.88 98 TRP A O 1
ATOM 818 N N . LYS A 1 99 ? -2.922 -10.812 -19.203 1 93.94 99 LYS A N 1
ATOM 819 C CA . LYS A 1 99 ? -2.57 -10.109 -20.438 1 93.94 99 LYS A CA 1
ATOM 820 C C . LYS A 1 99 ? -3.391 -8.836 -20.609 1 93.94 99 LYS A C 1
ATOM 822 O O . LYS A 1 99 ? -3.516 -8.305 -21.703 1 93.94 99 LYS A O 1
ATOM 827 N N . GLY A 1 100 ? -3.885 -8.266 -19.531 1 86 100 GLY A N 1
ATOM 828 C CA . GLY A 1 100 ? -4.672 -7.047 -19.578 1 86 100 GLY A CA 1
ATOM 829 C C . GLY A 1 100 ? -6.133 -7.289 -19.906 1 86 100 GLY A C 1
ATOM 830 O O . GLY A 1 100 ? -6.527 -8.422 -20.203 1 86 100 GLY A O 1
ATOM 831 N N . GLU A 1 101 ? -7.059 -6.301 -19.531 1 66 101 GLU A N 1
ATOM 832 C CA . GLU A 1 101 ? -8.477 -6.426 -19.875 1 66 101 GLU A CA 1
ATOM 833 C C . GLU A 1 101 ? -8.664 -6.535 -21.391 1 66 101 GLU A C 1
ATOM 835 O O . GLU A 1 101 ? -8.211 -5.668 -22.141 1 66 101 GLU A O 1
ATOM 840 N N . ARG A 1 102 ? -8.359 -7.605 -21.969 1 51.81 102 ARG A N 1
ATOM 841 C CA . ARG A 1 102 ? -8.945 -7.582 -23.312 1 51.81 102 ARG A CA 1
ATOM 842 C C . ARG A 1 102 ? -10.312 -6.914 -23.312 1 51.81 102 ARG A C 1
ATOM 844 O O . ARG A 1 102 ? -10.984 -6.871 -22.266 1 51.81 102 ARG A O 1
ATOM 851 N N . ASN A 1 103 ? -11.039 -6.414 -24.547 1 39.28 103 ASN A N 1
ATOM 852 C CA . ASN A 1 103 ? -12.453 -6.051 -24.594 1 39.28 103 ASN A CA 1
ATOM 853 C C . ASN A 1 103 ? -13.258 -6.824 -23.562 1 39.28 103 ASN A C 1
ATOM 855 O O . ASN A 1 103 ? -12.711 -7.637 -22.812 1 39.28 103 ASN A O 1
ATOM 859 N N . ASN A 1 104 ? -14.5 -7.574 -23.969 1 34.56 104 ASN A N 1
ATOM 860 C CA . ASN A 1 104 ? -15.703 -8.078 -23.312 1 34.56 104 ASN A CA 1
ATOM 861 C C . ASN A 1 104 ? -15.375 -9.148 -22.281 1 34.56 104 ASN A 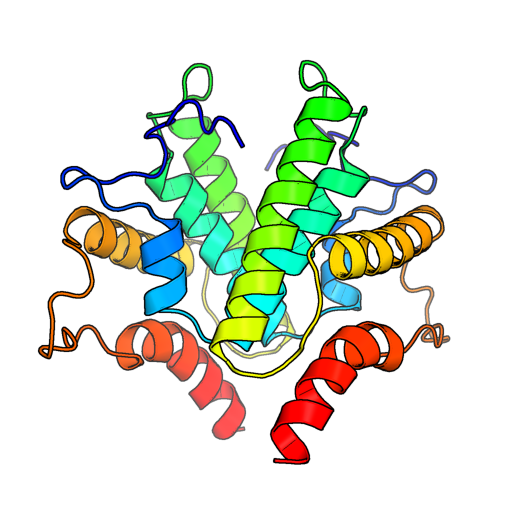C 1
ATOM 863 O O . ASN A 1 104 ? -16.281 -9.719 -21.672 1 34.56 104 ASN A O 1
ATOM 867 N N . PHE A 1 105 ? -14.43 -10.031 -22.531 1 31.81 105 PHE A N 1
ATOM 868 C CA . PHE A 1 105 ? -14.547 -11.242 -21.734 1 31.81 105 PHE A CA 1
ATOM 869 C C . PHE A 1 105 ? -13.938 -11.031 -20.344 1 31.81 105 PHE A C 1
ATOM 871 O O . PHE A 1 105 ? -12.719 -10.906 -20.219 1 31.81 105 PHE A O 1
ATOM 878 N N . LYS A 1 106 ? -14.594 -10.344 -19.578 1 37 106 LYS A N 1
ATOM 879 C CA . LYS A 1 106 ? -14.414 -10.312 -18.125 1 37 106 LYS A CA 1
ATOM 880 C C . LYS A 1 106 ? -13.883 -11.648 -17.609 1 37 106 LYS A C 1
ATOM 882 O O . LYS A 1 106 ? -14.586 -12.656 -17.656 1 37 106 LYS A O 1
ATOM 887 N N . SER A 1 107 ? -12.648 -12.055 -17.938 1 33.06 107 SER A N 1
ATOM 888 C CA . SER A 1 107 ? -12.172 -13.289 -17.312 1 33.06 107 SER A CA 1
ATOM 889 C C . SER A 1 107 ? -12.742 -13.453 -15.914 1 33.06 107 SER A C 1
ATOM 891 O O . SER A 1 107 ? -12.906 -12.477 -15.18 1 33.06 107 SER A O 1
ATOM 893 N N . GLU A 1 108 ? -13.445 -14.5 -15.773 1 31.66 108 GLU A N 1
ATOM 894 C CA . GLU A 1 108 ? -14.188 -15.023 -14.625 1 31.66 108 GLU A CA 1
ATOM 895 C C . GLU A 1 108 ? -13.328 -15.008 -13.359 1 31.66 108 GLU A C 1
ATOM 897 O O . GLU A 1 108 ? -13.75 -15.516 -12.312 1 31.66 108 GLU A O 1
ATOM 902 N N . PHE A 1 109 ? -12.102 -15.008 -13.609 1 32.66 109 PHE A N 1
ATOM 903 C CA . PHE A 1 109 ? -11.539 -15.102 -12.266 1 32.66 109 PHE A CA 1
ATOM 904 C C . PHE A 1 109 ? -12.055 -13.969 -11.383 1 32.66 109 PHE A C 1
ATOM 906 O O . PHE A 1 109 ? -11.742 -12.805 -11.625 1 32.66 109 PHE A O 1
ATOM 913 N N . THR A 1 110 ? -13.336 -14.008 -11.094 1 33.69 110 THR A N 1
ATOM 914 C CA . THR A 1 110 ? -14.422 -13.156 -10.609 1 33.69 110 THR A CA 1
ATOM 915 C C . THR A 1 110 ? -14 -12.414 -9.344 1 33.69 110 THR A C 1
ATOM 917 O O . THR A 1 110 ? -13.039 -12.805 -8.68 1 33.69 110 THR A O 1
ATOM 920 N N . LYS A 1 111 ? -14.547 -11.258 -9.219 1 36.59 111 LYS A N 1
ATOM 921 C CA . LYS A 1 111 ? -14.953 -10.688 -7.938 1 36.59 111 LYS A CA 1
ATOM 922 C C . LYS A 1 111 ? -15.156 -11.781 -6.887 1 36.59 111 LYS A C 1
ATOM 924 O O . LYS A 1 111 ? -15 -11.531 -5.688 1 36.59 111 LYS A O 1
ATOM 929 N N . GLU A 1 112 ? -15.352 -12.938 -7.391 1 35.72 112 GLU A N 1
ATOM 930 C CA . GLU A 1 112 ? -15.617 -14.07 -6.512 1 35.72 112 GLU A CA 1
ATOM 931 C C . GLU A 1 112 ? -14.336 -14.586 -5.867 1 35.72 112 GLU A C 1
ATOM 933 O O . GLU A 1 112 ? -14.328 -14.938 -4.684 1 35.72 112 GLU A O 1
ATOM 938 N N . GLU A 1 113 ? -13.25 -14.664 -6.637 1 39.53 113 GLU A N 1
ATOM 939 C CA . GLU A 1 113 ? -12.031 -15.172 -6.004 1 39.53 113 GLU A CA 1
ATOM 940 C C . GLU A 1 113 ? -11.375 -14.102 -5.133 1 39.53 113 GLU A C 1
ATOM 942 O O . GLU A 1 113 ? -10.891 -14.398 -4.039 1 39.53 113 GLU A O 1
ATOM 947 N N . ILE A 1 114 ? -11.414 -12.891 -5.691 1 37.72 114 ILE A N 1
ATOM 948 C CA . ILE A 1 114 ? -11.062 -11.789 -4.801 1 37.72 114 ILE A CA 1
ATOM 949 C C . ILE A 1 114 ? -12.148 -11.609 -3.746 1 37.72 114 ILE A C 1
ATOM 951 O O . ILE A 1 114 ? -11.852 -11.406 -2.566 1 37.72 114 ILE A O 1
ATOM 955 N N . LYS A 1 115 ? -13.398 -11.703 -4.195 1 40.69 115 LYS A N 1
ATOM 956 C CA . LYS A 1 115 ? -14.539 -11.789 -3.291 1 40.69 115 LYS A CA 1
ATOM 957 C C . LYS A 1 115 ? -14.461 -13.039 -2.422 1 40.69 115 LYS A C 1
ATOM 959 O O . LYS A 1 115 ? -14.852 -13.016 -1.253 1 40.69 115 LYS A O 1
ATOM 964 N N . ALA A 1 116 ? -14.047 -14.078 -2.92 1 37.53 116 ALA A N 1
ATOM 965 C CA . ALA A 1 116 ? -13.828 -15.266 -2.102 1 37.53 116 ALA A CA 1
ATOM 966 C C . ALA A 1 116 ? -12.75 -15.016 -1.047 1 37.53 116 ALA A C 1
ATOM 968 O O . ALA A 1 116 ? -12.867 -15.469 0.093 1 37.53 116 ALA A O 1
ATOM 969 N N . ILE A 1 117 ? -11.695 -14.336 -1.354 1 38.47 117 ILE A N 1
ATOM 970 C CA . ILE A 1 117 ? -10.844 -13.797 -0.3 1 38.47 117 ILE A CA 1
ATOM 971 C C . ILE A 1 117 ? -11.602 -12.734 0.489 1 38.47 117 ILE A C 1
ATOM 973 O O . ILE A 1 117 ? -11.578 -12.734 1.722 1 38.47 117 ILE A O 1
ATOM 977 N N . ASP A 1 118 ? -12.273 -11.82 -0.226 1 39.34 118 ASP A N 1
ATOM 978 C CA . ASP A 1 118 ? -13.141 -10.836 0.413 1 39.34 118 ASP A CA 1
ATOM 979 C C . ASP A 1 118 ? -14.422 -11.484 0.936 1 39.34 118 ASP A C 1
ATOM 981 O O . ASP A 1 118 ? -14.852 -11.203 2.057 1 39.34 118 ASP A O 1
ATOM 985 N N . GLU A 1 119 ? -15.219 -12.195 0.178 1 40.03 119 GLU A N 1
ATOM 986 C CA . GLU A 1 119 ? -16.453 -12.852 0.587 1 40.03 119 GLU A CA 1
ATOM 987 C C . GLU A 1 119 ? -16.203 -13.867 1.697 1 40.03 119 GLU A C 1
ATOM 989 O O . GLU A 1 119 ? -17.031 -14.023 2.604 1 40.03 119 GLU A O 1
ATOM 994 N N . ARG A 1 120 ? -15.258 -14.711 1.606 1 36.94 120 ARG A N 1
ATOM 995 C CA . ARG A 1 120 ? -14.953 -15.438 2.83 1 36.94 120 ARG A CA 1
ATOM 996 C C . ARG A 1 120 ? -14.727 -14.484 3.998 1 36.94 120 ARG A C 1
ATOM 998 O O . ARG A 1 120 ? -15.156 -14.758 5.121 1 36.94 120 ARG A O 1
ATOM 1005 N N . TYR A 1 121 ? -14.258 -13.398 3.846 1 32.03 121 TYR A N 1
ATOM 1006 C CA . TYR A 1 121 ? -14.242 -12.305 4.816 1 32.03 121 TYR A CA 1
ATOM 1007 C C . TYR A 1 121 ? -15.594 -11.617 4.891 1 32.03 121 TYR A C 1
ATOM 1009 O O . TYR A 1 121 ? -16.109 -11.367 5.98 1 32.03 121 TYR A O 1
ATOM 1017 N N . LEU A 1 122 ? -16.25 -11.211 3.875 1 34.84 122 LEU A N 1
ATOM 1018 C CA . LEU A 1 122 ? -17.578 -10.594 3.961 1 34.84 122 LEU A CA 1
ATOM 1019 C C . LEU A 1 122 ? -18.625 -11.633 4.34 1 34.84 122 LEU A C 1
ATOM 1021 O O . LEU A 1 122 ? -19.547 -11.328 5.102 1 34.84 122 LEU A O 1
ATOM 1025 N N . GLU A 1 123 ? -18.812 -12.695 3.814 1 34.84 123 GLU A N 1
ATOM 1026 C CA . GLU A 1 123 ? -19.719 -13.688 4.391 1 34.84 123 GLU A CA 1
ATOM 1027 C C . GLU A 1 123 ? -19.453 -13.875 5.883 1 34.84 123 GLU A C 1
ATOM 1029 O O . GLU A 1 123 ? -20.391 -14.07 6.664 1 34.84 123 GLU A O 1
ATOM 1034 N N . PHE A 1 124 ? -18.406 -13.727 6.359 1 28.77 124 PHE A N 1
ATOM 1035 C CA . PHE A 1 124 ? -18.188 -13.648 7.801 1 28.77 124 PHE A CA 1
ATOM 1036 C C . PHE A 1 124 ? -18.828 -12.391 8.375 1 28.77 124 PHE A C 1
ATOM 1038 O O . PHE A 1 124 ? -19.484 -12.438 9.414 1 28.77 124 PHE A O 1
ATOM 1045 N N . ILE A 1 125 ? -18.844 -11.258 7.734 1 31.22 125 ILE A N 1
ATOM 1046 C CA . ILE A 1 125 ? -19.531 -10.117 8.312 1 31.22 125 ILE A CA 1
ATOM 1047 C C . ILE A 1 125 ? -21.031 -10.234 8.023 1 31.22 125 ILE A C 1
ATOM 1049 O O . ILE A 1 125 ? -21.859 -9.883 8.867 1 31.22 125 ILE A O 1
ATOM 1053 N N . GLU A 1 126 ? -21.484 -10.492 6.895 1 30.08 126 GLU A N 1
ATOM 1054 C CA . GLU A 1 126 ? -22.938 -10.539 6.73 1 30.08 126 GLU A CA 1
ATOM 1055 C C . GLU A 1 126 ? -23.531 -11.703 7.508 1 30.08 126 GLU A C 1
ATOM 1057 O O . GLU A 1 126 ? -24.719 -11.68 7.848 1 30.08 126 GLU A O 1
ATOM 1062 N N . GLU A 1 127 ? -22.891 -12.75 7.523 1 29 127 GLU A N 1
ATOM 1063 C CA . GLU A 1 127 ? -23.516 -13.773 8.359 1 29 127 GLU A CA 1
ATOM 1064 C C . GLU A 1 127 ? -23.453 -13.391 9.836 1 29 127 GLU A C 1
ATOM 1066 O O . GLU A 1 127 ? -24.109 -14.023 10.672 1 29 127 GLU A O 1
ATOM 1071 N N . VAL A 1 128 ? -22.672 -12.422 10.148 1 27.47 128 VAL A N 1
ATOM 1072 C CA . VAL A 1 128 ? -22.984 -11.992 11.508 1 27.47 128 VAL A CA 1
ATOM 1073 C C . VAL A 1 128 ? -24.016 -10.875 11.469 1 27.47 128 VAL A C 1
ATOM 1075 O O . VAL A 1 128 ? -23.953 -9.984 10.617 1 27.47 128 VAL A O 1
ATOM 1078 N N . MET B 1 1 ? 6.566 11.578 -13.859 1 28.33 1 MET B N 1
ATOM 1079 C CA . MET B 1 1 ? 7.379 10.516 -13.273 1 28.33 1 MET B CA 1
ATOM 1080 C C . MET B 1 1 ? 8.242 9.836 -14.336 1 28.33 1 MET B C 1
ATOM 1082 O O . MET B 1 1 ? 7.75 9.5 -15.414 1 28.33 1 MET B O 1
ATOM 1086 N N . ASN B 1 2 ? 9.305 10.289 -14.656 1 30.92 2 ASN B N 1
ATOM 1087 C CA . ASN B 1 2 ? 10.219 9.414 -15.383 1 30.92 2 ASN B CA 1
ATOM 1088 C C . ASN B 1 2 ? 10.195 7.992 -14.828 1 30.92 2 ASN B C 1
ATOM 1090 O O . ASN B 1 2 ? 10.625 7.754 -13.695 1 30.92 2 ASN B O 1
ATOM 1094 N N . TYR B 1 3 ? 9.188 7.387 -14.789 1 38.94 3 TYR B N 1
ATOM 1095 C CA . TYR B 1 3 ? 9.273 5.953 -14.516 1 38.94 3 TYR B CA 1
ATOM 1096 C C . TYR B 1 3 ? 10.484 5.344 -15.203 1 38.94 3 TYR B C 1
ATOM 1098 O O . TYR B 1 3 ? 10.469 5.102 -16.406 1 38.94 3 TYR B O 1
ATOM 1106 N N . GLY B 1 4 ? 11.492 6.035 -15.281 1 43.03 4 GLY B N 1
ATOM 1107 C CA . GLY B 1 4 ? 12.523 5.082 -15.672 1 43.03 4 GLY B CA 1
ATOM 1108 C C . GLY B 1 4 ? 12.164 3.65 -15.328 1 43.03 4 GLY B C 1
ATOM 1109 O O . GLY B 1 4 ? 11.688 3.369 -14.234 1 43.03 4 GLY B O 1
ATOM 1110 N N . THR B 1 5 ? 11.391 2.857 -16.281 1 54.72 5 THR B N 1
ATOM 1111 C CA . THR B 1 5 ? 10.375 1.808 -16.344 1 54.72 5 THR B CA 1
ATOM 1112 C C . THR B 1 5 ? 10.812 0.584 -15.539 1 54.72 5 THR B C 1
ATOM 1114 O O . THR B 1 5 ? 11.641 -0.205 -16 1 54.72 5 THR B O 1
ATOM 1117 N N . ASN B 1 6 ? 11 0.772 -14.266 1 71.25 6 ASN B N 1
ATOM 1118 C CA . ASN B 1 6 ? 11.344 -0.485 -13.602 1 71.25 6 ASN B CA 1
ATOM 1119 C C . ASN B 1 6 ? 10.25 -1.536 -13.805 1 71.25 6 ASN B C 1
ATOM 1121 O O . ASN B 1 6 ? 9.062 -1.206 -13.852 1 71.25 6 ASN B O 1
ATOM 1125 N N . LYS B 1 7 ? 10.742 -2.562 -14.242 1 86.31 7 LYS B N 1
ATOM 1126 C CA . LYS B 1 7 ? 9.883 -3.682 -14.602 1 86.31 7 LYS B CA 1
ATOM 1127 C C . LYS B 1 7 ? 9.719 -4.648 -13.438 1 86.31 7 LYS B C 1
ATOM 1129 O O . LYS B 1 7 ? 9.398 -5.824 -13.633 1 86.31 7 LYS B O 1
ATOM 1134 N N . HIS B 1 8 ? 9.898 -4.02 -12.203 1 95 8 HIS B N 1
ATOM 1135 C CA . HIS B 1 8 ? 9.875 -4.926 -11.062 1 95 8 HIS B CA 1
ATOM 1136 C C . HIS B 1 8 ? 8.469 -5.434 -10.781 1 95 8 HIS B C 1
ATOM 1138 O O . HIS B 1 8 ? 8.289 -6.453 -10.109 1 95 8 HIS B O 1
ATOM 1144 N N . TYR B 1 9 ? 7.582 -4.629 -11.453 1 97.19 9 TYR B N 1
ATOM 1145 C CA . TYR B 1 9 ? 6.203 -4.973 -11.133 1 97.19 9 TYR B CA 1
ATOM 1146 C C . TYR B 1 9 ? 5.449 -5.426 -12.383 1 97.19 9 TYR B C 1
ATOM 1148 O O . TYR B 1 9 ? 4.227 -5.566 -12.359 1 97.19 9 TYR B O 1
ATOM 1156 N N . ALA B 1 10 ? 6.246 -5.621 -13.469 1 96.12 10 ALA B N 1
ATOM 1157 C CA . ALA B 1 10 ? 5.641 -6.082 -14.719 1 96.12 10 ALA B CA 1
ATOM 1158 C C . ALA B 1 10 ? 5.699 -7.602 -14.828 1 96.12 10 ALA B C 1
ATOM 1160 O O . ALA B 1 10 ? 6.617 -8.234 -14.305 1 96.12 10 ALA B O 1
ATOM 1161 N N . ASN B 1 11 ? 4.688 -8.188 -15.469 1 96.19 11 ASN B N 1
ATOM 1162 C CA . ASN B 1 11 ? 4.773 -9.602 -15.797 1 96.19 11 ASN B CA 1
ATOM 1163 C C . ASN B 1 11 ? 5.391 -9.82 -17.172 1 96.19 11 ASN B C 1
ATOM 1165 O O . ASN B 1 11 ? 5.902 -8.883 -17.781 1 96.19 11 ASN B O 1
ATOM 1169 N N . GLU B 1 12 ? 5.41 -11.016 -17.656 1 95.06 12 GLU B N 1
ATOM 1170 C CA . GLU B 1 12 ? 6.137 -11.359 -18.891 1 95.06 12 GLU B CA 1
ATOM 1171 C C . GLU B 1 12 ? 5.461 -10.758 -20.109 1 95.06 12 GLU B C 1
ATOM 1173 O O . GLU B 1 12 ? 6.062 -10.68 -21.188 1 95.06 12 GLU B O 1
ATOM 1178 N N . TYR B 1 13 ? 4.242 -10.281 -19.938 1 95.31 13 TYR B N 1
ATOM 1179 C CA . TYR B 1 13 ? 3.504 -9.711 -21.062 1 95.31 13 TYR B CA 1
ATOM 1180 C C . TYR B 1 13 ? 3.553 -8.188 -21.031 1 95.31 13 TYR B C 1
ATOM 1182 O O . TYR B 1 13 ? 2.869 -7.52 -21.812 1 95.31 13 TYR B O 1
ATOM 1190 N N . GLY B 1 14 ? 4.242 -7.668 -20.109 1 94.12 14 GLY B N 1
ATOM 1191 C CA . GLY B 1 14 ? 4.406 -6.227 -20.016 1 94.12 14 GLY B CA 1
ATOM 1192 C C . GLY B 1 14 ? 3.299 -5.547 -19.234 1 94.12 14 GLY B C 1
ATOM 1193 O O . GLY B 1 14 ? 3.209 -4.316 -19.219 1 94.12 14 GLY B O 1
ATOM 1194 N N . MET B 1 15 ? 2.443 -6.395 -18.547 1 94.81 15 MET B N 1
ATOM 1195 C CA . MET B 1 15 ? 1.363 -5.82 -17.75 1 94.81 15 MET B CA 1
ATOM 1196 C C . MET B 1 15 ? 1.868 -5.398 -16.375 1 94.81 15 MET B C 1
ATOM 1198 O O . MET B 1 15 ? 2.531 -6.176 -15.68 1 94.81 15 MET B O 1
ATOM 1202 N N . GLU B 1 16 ? 1.513 -4.184 -16.016 1 96.25 16 GLU B N 1
ATOM 1203 C CA . GLU B 1 16 ? 1.925 -3.643 -14.719 1 96.25 16 GLU B CA 1
ATOM 1204 C C . GLU B 1 16 ? 0.983 -4.094 -13.602 1 96.25 16 GLU B C 1
ATOM 1206 O O . GLU B 1 16 ? -0.235 -4.125 -13.789 1 96.25 16 GLU B O 1
ATOM 1211 N N . LEU B 1 17 ? 1.585 -4.414 -12.461 1 96.75 17 LEU B N 1
ATOM 1212 C CA . LEU B 1 17 ? 0.807 -4.871 -11.312 1 96.75 17 LEU B CA 1
ATOM 1213 C C . LEU B 1 17 ? -0.271 -3.854 -10.945 1 96.75 17 LEU B C 1
ATOM 1215 O O . LEU B 1 17 ? -1.395 -4.23 -10.609 1 96.75 17 LEU B O 1
ATOM 1219 N N . ASN B 1 18 ? 0.069 -2.525 -11 1 96.12 18 ASN B N 1
ATOM 1220 C CA . ASN B 1 18 ? -0.899 -1.489 -10.656 1 96.12 18 ASN B CA 1
ATOM 1221 C C . ASN B 1 18 ? -2.141 -1.568 -11.539 1 96.12 18 ASN B C 1
ATOM 1223 O O . ASN B 1 18 ? -3.25 -1.283 -11.086 1 96.12 18 ASN B O 1
ATOM 1227 N N . GLU B 1 19 ? -2.006 -1.957 -12.82 1 94.25 19 GLU B N 1
ATOM 1228 C CA . GLU B 1 19 ? -3.158 -2.156 -13.695 1 94.25 19 GLU B CA 1
ATOM 1229 C C . GLU B 1 19 ? -4.016 -3.326 -13.219 1 94.25 19 GLU B C 1
ATOM 1231 O O . GLU B 1 19 ? -5.246 -3.264 -13.266 1 94.25 19 GLU B O 1
ATOM 1236 N N . TYR B 1 20 ? -3.352 -4.363 -12.781 1 94.12 20 TYR B N 1
ATOM 1237 C CA . TYR B 1 20 ? -4.051 -5.512 -12.219 1 94.12 20 TYR B CA 1
ATOM 1238 C C . TYR B 1 20 ? -4.852 -5.113 -10.984 1 94.12 20 TYR B C 1
ATOM 1240 O O . TYR B 1 20 ? -5.996 -5.543 -10.82 1 94.12 20 TYR B O 1
ATOM 1248 N N . PHE B 1 21 ? -4.254 -4.25 -10.094 1 95.06 21 PHE B N 1
ATOM 1249 C CA . PHE B 1 21 ? -4.965 -3.752 -8.922 1 95.06 21 PHE B CA 1
ATOM 1250 C C . PHE B 1 21 ? -6.223 -2.994 -9.328 1 95.06 21 PHE B C 1
ATOM 1252 O O . PHE B 1 21 ? -7.309 -3.252 -8.805 1 95.06 21 PHE B O 1
ATOM 1259 N N . LYS B 1 22 ? -6.102 -2.154 -10.312 1 92.25 22 LYS B N 1
ATOM 1260 C CA . LYS B 1 22 ? -7.215 -1.311 -10.742 1 92.25 22 LYS B CA 1
ATOM 1261 C C . LYS B 1 22 ? -8.352 -2.15 -11.312 1 92.25 22 LYS B C 1
ATOM 1263 O O . LYS B 1 22 ? -9.523 -1.778 -11.203 1 92.25 22 LYS B O 1
ATOM 1268 N N . HIS B 1 23 ? -8.023 -3.299 -11.805 1 91 23 HIS B N 1
ATOM 1269 C CA . HIS B 1 23 ? -9.023 -4.152 -12.438 1 91 23 HIS B CA 1
ATOM 1270 C C . HIS B 1 23 ? -9.695 -5.059 -11.414 1 91 23 HIS B C 1
ATOM 1272 O O . HIS B 1 23 ? -10.859 -5.438 -11.578 1 91 23 HIS B O 1
ATOM 1278 N N . HIS B 1 24 ? -9.016 -5.363 -10.32 1 90.12 24 HIS B N 1
ATOM 1279 C CA . HIS B 1 24 ? -9.492 -6.465 -9.484 1 90.12 24 HIS B CA 1
ATOM 1280 C C . HIS B 1 24 ? -9.938 -5.969 -8.117 1 90.12 24 HIS B C 1
ATOM 1282 O O . HIS B 1 24 ? -10.609 -6.691 -7.379 1 90.12 24 HIS B O 1
ATOM 1288 N N . PHE B 1 25 ? -9.578 -4.777 -7.723 1 89.75 25 PHE B N 1
ATOM 1289 C CA . PHE B 1 25 ? -9.938 -4.262 -6.406 1 89.75 25 PHE B CA 1
ATOM 1290 C C . PHE B 1 25 ? -10.984 -3.158 -6.523 1 89.75 25 PHE B C 1
ATOM 1292 O O . PHE B 1 25 ? -11.086 -2.502 -7.562 1 89.75 25 PHE B O 1
ATOM 1299 N N . SER B 1 26 ? -11.75 -3.031 -5.434 1 84.44 26 SER B N 1
ATOM 1300 C CA . SER B 1 26 ? -12.812 -2.027 -5.414 1 84.44 26 SER B CA 1
ATOM 1301 C C . SER B 1 26 ? -12.234 -0.619 -5.324 1 84.44 26 SER B C 1
ATOM 1303 O O . SER B 1 26 ? -11.055 -0.444 -5.016 1 84.44 26 SER B O 1
ATOM 1305 N N . TYR B 1 27 ? -13.109 0.344 -5.582 1 83.69 27 TYR B N 1
ATOM 1306 C CA . TYR B 1 27 ? -12.719 1.742 -5.465 1 83.69 27 TYR B CA 1
ATOM 1307 C C . TYR B 1 27 ? -12.227 2.055 -4.055 1 83.69 27 TYR B C 1
ATOM 1309 O O . TYR B 1 27 ? -11.203 2.719 -3.879 1 83.69 27 TYR B O 1
ATOM 1317 N N . GLU B 1 28 ? -12.914 1.541 -3.096 1 82.94 28 GLU B N 1
ATOM 1318 C CA . GLU B 1 28 ? -12.562 1.821 -1.707 1 82.94 28 GLU B CA 1
ATOM 1319 C C . GLU B 1 28 ? -11.195 1.25 -1.356 1 82.94 28 GLU B C 1
ATOM 1321 O O . GLU B 1 28 ? -10.367 1.932 -0.742 1 82.94 28 GLU B O 1
ATOM 1326 N N . GLU B 1 29 ? -10.977 0.067 -1.778 1 87.94 29 GLU B N 1
ATOM 1327 C CA . GLU B 1 29 ? -9.688 -0.571 -1.53 1 87.94 29 GLU B CA 1
ATOM 1328 C C . GLU B 1 29 ? -8.555 0.181 -2.225 1 87.94 29 GLU B C 1
ATOM 1330 O O . GLU B 1 29 ? -7.508 0.43 -1.625 1 87.94 29 GLU B O 1
ATOM 1335 N N . LEU B 1 30 ? -8.852 0.607 -3.443 1 92.06 30 LEU B N 1
ATOM 1336 C CA . LEU B 1 30 ? -7.84 1.308 -4.227 1 92.06 30 LEU B CA 1
ATOM 1337 C C . LEU B 1 30 ? -7.594 2.705 -3.668 1 92.06 30 LEU B C 1
ATOM 1339 O O . LEU B 1 30 ? -6.449 3.156 -3.594 1 92.06 30 LEU B O 1
ATOM 1343 N N . ALA B 1 31 ? -8.664 3.318 -3.285 1 88.62 31 ALA B N 1
ATOM 1344 C CA . ALA B 1 31 ? -8.516 4.645 -2.688 1 88.62 31 ALA B CA 1
ATOM 1345 C C . ALA B 1 31 ? -7.684 4.578 -1.408 1 88.62 31 ALA B C 1
ATOM 1347 O O . ALA B 1 31 ? -6.82 5.426 -1.177 1 88.62 31 ALA B O 1
ATOM 1348 N N . GLY B 1 32 ? -7.977 3.584 -0.626 1 91.94 32 GLY B N 1
ATOM 1349 C CA . GLY B 1 32 ? -7.168 3.365 0.562 1 91.94 32 GLY B CA 1
ATOM 1350 C C . GLY B 1 32 ? -5.711 3.088 0.25 1 91.94 32 GLY B C 1
ATOM 1351 O O . GLY B 1 32 ? -4.816 3.66 0.877 1 91.94 32 GLY B O 1
ATOM 1352 N N . TRP B 1 33 ? -5.492 2.277 -0.722 1 95.88 33 TRP B N 1
ATOM 1353 C CA . TRP B 1 33 ? -4.145 1.921 -1.153 1 95.88 33 TRP B CA 1
ATOM 1354 C C . TRP B 1 33 ? -3.35 3.164 -1.54 1 95.88 33 TRP B C 1
ATOM 1356 O O . TRP B 1 33 ? -2.27 3.41 -0.997 1 95.88 33 TRP B O 1
ATOM 1366 N N . TYR B 1 34 ? -3.902 3.941 -2.395 1 96.06 34 TYR B N 1
ATOM 1367 C CA . TYR B 1 34 ? -3.168 5.105 -2.881 1 96.06 34 TYR B CA 1
ATOM 1368 C C . TYR B 1 34 ? -2.982 6.133 -1.771 1 96.06 34 TYR B C 1
ATOM 1370 O O . TYR B 1 34 ? -1.905 6.719 -1.633 1 96.06 34 TYR B O 1
ATOM 1378 N N . THR B 1 35 ? -4.004 6.312 -0.975 1 95.94 35 THR B N 1
ATOM 1379 C CA . THR B 1 35 ? -3.896 7.254 0.135 1 95.94 35 THR B CA 1
ATOM 1380 C C . THR B 1 35 ? -2.773 6.848 1.083 1 95.94 35 THR B C 1
ATOM 1382 O O . THR B 1 35 ? -1.925 7.668 1.438 1 95.94 35 THR B O 1
ATOM 1385 N N . MET B 1 36 ? -2.762 5.629 1.47 1 97.12 36 MET B N 1
ATOM 1386 C CA . MET B 1 36 ? -1.78 5.152 2.439 1 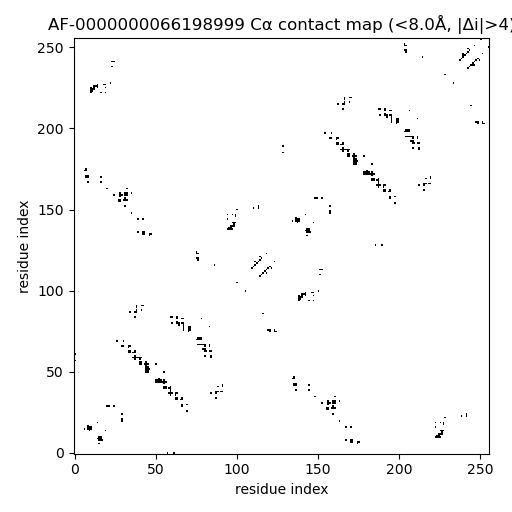97.12 36 MET B CA 1
ATOM 1387 C C . MET B 1 36 ? -0.383 5.125 1.831 1 97.12 36 MET B C 1
ATOM 1389 O O . MET B 1 36 ? 0.607 5.348 2.529 1 97.12 36 MET B O 1
ATOM 1393 N N . GLN B 1 37 ? -0.278 4.957 0.509 1 97.94 37 GLN B N 1
ATOM 1394 C CA . GLN B 1 37 ? 1.02 5.086 -0.147 1 97.94 37 GLN B CA 1
ATOM 1395 C C . GLN B 1 37 ? 1.528 6.523 -0.082 1 97.94 37 GLN B C 1
ATOM 1397 O O . GLN B 1 37 ? 2.695 6.758 0.235 1 97.94 37 GLN B O 1
ATOM 1402 N N . VAL B 1 38 ? 0.616 7.461 -0.372 1 98.19 38 VAL B N 1
ATOM 1403 C CA . VAL B 1 38 ? 1.015 8.867 -0.299 1 98.19 38 VAL B CA 1
ATOM 1404 C C . VAL B 1 38 ? 1.544 9.18 1.099 1 98.19 38 VAL B C 1
ATOM 1406 O O . VAL B 1 38 ? 2.629 9.742 1.245 1 98.19 38 VAL B O 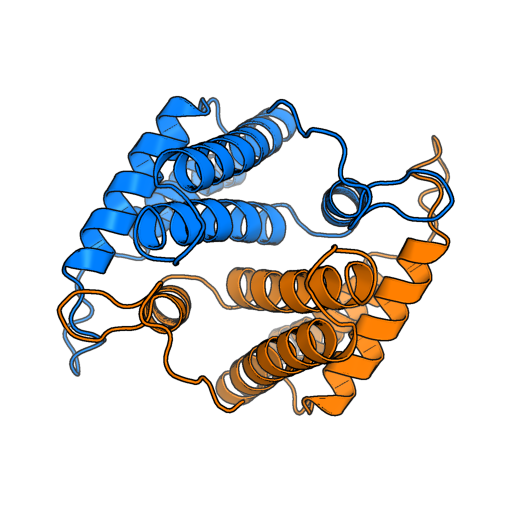1
ATOM 1409 N N . LEU B 1 39 ? 0.844 8.75 2.098 1 97.94 39 LEU B N 1
ATOM 1410 C CA . LEU B 1 39 ? 1.215 9.023 3.482 1 97.94 39 LEU B CA 1
ATOM 1411 C C . LEU B 1 39 ? 2.539 8.352 3.832 1 97.94 39 LEU B C 1
ATOM 1413 O O . LEU B 1 39 ? 3.395 8.953 4.48 1 97.94 39 LEU B O 1
ATOM 1417 N N . LYS B 1 40 ? 2.658 7.145 3.428 1 98.25 40 LYS B N 1
ATOM 1418 C CA . LYS B 1 40 ? 3.881 6.387 3.678 1 98.25 40 LYS B CA 1
ATOM 1419 C C . LYS B 1 40 ? 5.109 7.148 3.188 1 98.25 40 LYS B C 1
ATOM 1421 O O . LYS B 1 40 ? 6.074 7.332 3.934 1 98.25 40 LYS B O 1
ATOM 1426 N N . TYR B 1 41 ? 5.012 7.695 2.002 1 98.44 41 TYR B N 1
ATOM 1427 C CA . TYR B 1 41 ? 6.188 8.32 1.406 1 98.44 41 TYR B CA 1
ATOM 1428 C C . TYR B 1 41 ? 6.379 9.734 1.942 1 98.44 41 TYR B C 1
ATOM 1430 O O . TYR B 1 41 ? 7.512 10.211 2.062 1 98.44 41 TYR B O 1
ATOM 1438 N N . LEU B 1 42 ? 5.293 10.391 2.301 1 98.38 42 LEU B N 1
ATOM 1439 C CA . LEU B 1 42 ? 5.441 11.695 2.947 1 98.38 42 LEU B CA 1
ATOM 1440 C C . LEU B 1 42 ? 6.113 11.547 4.309 1 98.38 42 LEU B C 1
ATOM 1442 O O . LEU B 1 42 ? 6.98 12.352 4.668 1 98.38 42 LEU B O 1
ATOM 1446 N N . VAL B 1 43 ? 5.77 10.562 5.055 1 98 43 VAL B N 1
ATOM 1447 C CA . VAL B 1 43 ? 6.305 10.328 6.391 1 98 43 VAL B CA 1
ATOM 1448 C C . VAL B 1 43 ? 7.754 9.859 6.293 1 98 43 VAL B C 1
ATOM 1450 O O . VAL B 1 43 ? 8.594 10.25 7.105 1 98 43 VAL B O 1
ATOM 1453 N N . ARG B 1 44 ? 8.102 9.062 5.301 1 97.69 44 ARG B N 1
ATOM 1454 C CA . ARG B 1 44 ? 9.438 8.492 5.129 1 97.69 44 ARG B CA 1
ATOM 1455 C C . ARG B 1 44 ? 10.398 9.516 4.523 1 97.69 44 ARG B C 1
ATOM 1457 O O . ARG B 1 44 ? 11.617 9.375 4.637 1 97.69 44 ARG B O 1
ATOM 1464 N N . ALA B 1 45 ? 9.914 10.609 3.928 1 97.25 45 ALA B N 1
ATOM 1465 C CA . ALA B 1 45 ? 10.727 11.531 3.143 1 97.25 45 ALA B CA 1
ATOM 1466 C C . ALA B 1 45 ? 11.867 12.102 3.977 1 97.25 45 ALA B C 1
ATOM 1468 O O . ALA B 1 45 ? 11.641 12.719 5.02 1 97.25 45 ALA B O 1
ATOM 1469 N N . GLY B 1 46 ? 13.094 11.734 3.543 1 94.69 46 GLY B N 1
ATOM 1470 C CA . GLY B 1 46 ? 14.281 12.258 4.195 1 94.69 46 GLY B CA 1
ATOM 1471 C C . GLY B 1 46 ? 14.758 11.398 5.352 1 94.69 46 GLY B C 1
ATOM 1472 O O . GLY B 1 46 ? 15.758 11.719 6 1 94.69 46 GLY B O 1
ATOM 1473 N N . LYS B 1 47 ? 14.125 10.25 5.621 1 95.69 47 LYS B N 1
ATOM 1474 C CA . LYS B 1 47 ? 14.469 9.445 6.793 1 95.69 47 LYS B CA 1
ATOM 1475 C C . LYS B 1 47 ? 15.211 8.172 6.395 1 95.69 47 LYS B C 1
ATOM 1477 O O . LYS B 1 47 ? 15.945 7.598 7.199 1 95.69 47 LYS B O 1
ATOM 1482 N N . LYS B 1 48 ? 14.977 7.652 5.215 1 94.38 48 LYS B N 1
ATOM 1483 C CA . LYS B 1 48 ? 15.57 6.383 4.797 1 94.38 48 LYS B CA 1
ATOM 1484 C C . LYS B 1 48 ? 16.938 6.602 4.145 1 94.38 48 LYS B C 1
ATOM 1486 O O . LYS B 1 48 ? 17.047 7.309 3.139 1 94.38 48 LYS B O 1
ATOM 1491 N N . GLU B 1 49 ? 17.922 6.012 4.652 1 91.5 49 GLU B N 1
ATOM 1492 C CA . GLU B 1 49 ? 19.266 6.117 4.078 1 91.5 49 GLU B CA 1
ATOM 1493 C C . GLU B 1 49 ? 19.266 5.652 2.623 1 91.5 49 GLU B C 1
ATOM 1495 O O . GLU B 1 49 ? 18.688 4.617 2.291 1 91.5 49 GLU B O 1
ATOM 1500 N N . GLY B 1 50 ? 19.797 6.539 1.786 1 91.5 50 GLY B N 1
ATOM 1501 C CA . GLY B 1 50 ? 19.906 6.18 0.381 1 91.5 50 GLY B CA 1
ATOM 1502 C C . GLY B 1 50 ? 18.719 6.645 -0.441 1 91.5 50 GLY B C 1
ATOM 1503 O O . GLY B 1 50 ? 18.719 6.516 -1.667 1 91.5 50 GLY B O 1
ATOM 1504 N N . GLU B 1 51 ? 17.719 7.082 0.203 1 93.88 51 GLU B N 1
ATOM 1505 C CA . GLU B 1 51 ? 16.547 7.652 -0.458 1 93.88 51 GLU B CA 1
ATOM 1506 C C . GLU B 1 51 ? 16.391 9.133 -0.125 1 93.88 51 GLU B C 1
ATOM 1508 O O . GLU B 1 51 ? 16.125 9.492 1.022 1 93.88 51 GLU B O 1
ATOM 1513 N N . SER B 1 52 ? 16.562 9.984 -1.124 1 95.88 52 SER B N 1
ATOM 1514 C CA . SER B 1 52 ? 16.469 11.422 -0.879 1 95.88 52 SER B CA 1
ATOM 1515 C C . SER B 1 52 ? 15.047 11.844 -0.56 1 95.88 52 SER B C 1
ATOM 1517 O O . SER B 1 52 ? 14.094 11.141 -0.907 1 95.88 52 SER B O 1
ATOM 1519 N N . TYR B 1 53 ? 14.945 12.969 0.029 1 97.62 53 TYR B N 1
ATOM 1520 C CA . TYR B 1 53 ? 13.648 13.57 0.317 1 97.62 53 TYR B CA 1
ATOM 1521 C C . TYR B 1 53 ? 12.82 13.719 -0.954 1 97.62 53 TYR B C 1
ATOM 1523 O O . TYR B 1 53 ? 11.648 13.328 -0.988 1 97.62 53 TYR B O 1
ATOM 1531 N N . ASP B 1 54 ? 13.469 14.188 -2.035 1 97.69 54 ASP B N 1
ATOM 1532 C CA . ASP B 1 54 ? 12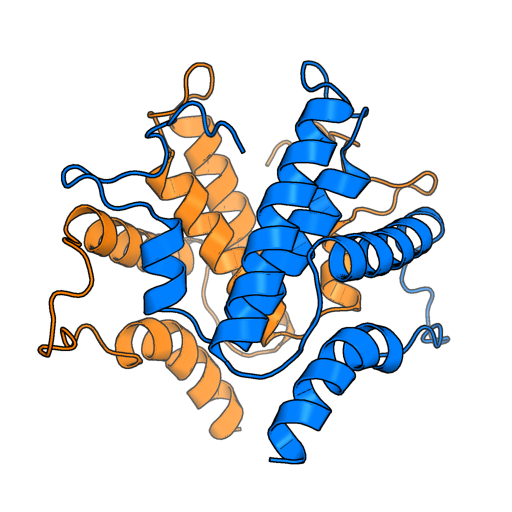.773 14.469 -3.287 1 97.69 54 ASP B CA 1
ATOM 1533 C C . ASP B 1 54 ? 12.289 13.18 -3.943 1 97.69 54 ASP B C 1
ATOM 1535 O O . ASP B 1 54 ? 11.211 13.148 -4.547 1 97.69 54 ASP B O 1
ATOM 1539 N N . LYS B 1 55 ? 13.055 12.164 -3.82 1 96.94 55 LYS B N 1
ATOM 1540 C CA . LYS B 1 55 ? 12.641 10.891 -4.402 1 96.94 55 LYS B CA 1
ATOM 1541 C C . LYS B 1 55 ? 11.375 10.367 -3.736 1 96.94 55 LYS B C 1
ATOM 1543 O O . LYS B 1 55 ? 10.438 9.953 -4.418 1 96.94 55 LYS B O 1
ATOM 1548 N N . ASP B 1 56 ? 11.312 10.492 -2.449 1 97.5 56 ASP B N 1
ATOM 1549 C CA . ASP B 1 56 ? 10.125 10.039 -1.728 1 97.5 56 ASP B CA 1
ATOM 1550 C C . ASP B 1 56 ? 8.945 10.969 -1.994 1 97.5 56 ASP B C 1
ATOM 1552 O O . ASP B 1 56 ? 7.812 10.508 -2.166 1 97.5 56 ASP B O 1
ATOM 1556 N N . ARG B 1 57 ? 9.211 12.258 -2.051 1 97.81 57 ARG B N 1
ATOM 1557 C CA . ARG B 1 57 ? 8.141 13.203 -2.354 1 97.81 57 ARG B CA 1
ATOM 1558 C C . ARG B 1 57 ? 7.562 12.953 -3.742 1 97.81 57 ARG B C 1
ATOM 1560 O O . ARG B 1 57 ? 6.352 13.031 -3.939 1 97.81 57 ARG B O 1
ATOM 1567 N N . ASN B 1 58 ? 8.422 12.625 -4.668 1 97.56 58 ASN B N 1
ATOM 1568 C CA . ASN B 1 58 ? 7.957 12.32 -6.016 1 97.56 58 ASN B CA 1
ATOM 1569 C C . ASN B 1 58 ? 7.133 11.039 -6.047 1 97.56 58 ASN B C 1
ATOM 1571 O O . ASN B 1 58 ? 6.156 10.945 -6.797 1 97.56 58 ASN B O 1
ATOM 1575 N N . LYS B 1 59 ? 7.492 10.039 -5.215 1 97.38 59 LYS B N 1
ATOM 1576 C CA . LYS B 1 59 ? 6.66 8.844 -5.105 1 97.38 59 LYS B CA 1
ATOM 1577 C C . LYS B 1 59 ? 5.277 9.18 -4.555 1 97.38 59 LYS B C 1
ATOM 1579 O O . LYS B 1 59 ? 4.27 8.672 -5.039 1 97.38 59 LYS B O 1
ATOM 1584 N N . ALA B 1 60 ? 5.305 10.062 -3.557 1 98.25 60 ALA B N 1
ATOM 1585 C CA . ALA B 1 60 ? 4.027 10.516 -3.012 1 98.25 60 ALA B CA 1
ATOM 1586 C C . ALA B 1 60 ? 3.184 11.195 -4.082 1 98.25 60 ALA B C 1
ATOM 1588 O O . ALA B 1 60 ? 1.987 10.93 -4.207 1 98.25 60 ALA B O 1
ATOM 1589 N N . LEU B 1 61 ? 3.816 12.008 -4.887 1 98.25 61 LEU B N 1
ATOM 1590 C CA . LEU B 1 61 ? 3.133 12.719 -5.965 1 98.25 61 LEU B CA 1
ATOM 1591 C C . LEU B 1 61 ? 2.566 11.742 -6.988 1 98.25 61 LEU B C 1
ATOM 1593 O O . LEU B 1 61 ? 1.44 11.906 -7.457 1 98.25 61 LEU B O 1
ATOM 1597 N N . ASP B 1 62 ? 3.309 10.734 -7.324 1 97.06 62 ASP B N 1
ATOM 1598 C CA . ASP B 1 62 ? 2.855 9.727 -8.273 1 97.06 62 ASP B CA 1
ATOM 1599 C C . ASP B 1 62 ? 1.592 9.023 -7.773 1 97.06 62 ASP B C 1
ATOM 1601 O O . ASP B 1 62 ? 0.618 8.883 -8.516 1 97.06 62 ASP B O 1
ATOM 1605 N N . TYR B 1 63 ? 1.623 8.633 -6.508 1 97.25 63 TYR B N 1
ATOM 1606 C CA . TYR B 1 63 ? 0.469 7.934 -5.953 1 97.25 63 TYR B CA 1
ATOM 1607 C C . TYR B 1 63 ? -0.718 8.883 -5.805 1 97.25 63 TYR B C 1
ATOM 1609 O O . TYR B 1 63 ? -1.869 8.469 -5.973 1 97.25 63 TYR B O 1
ATOM 1617 N N . ALA B 1 64 ? -0.47 10.141 -5.473 1 96.31 64 ALA B N 1
ATOM 1618 C CA . ALA B 1 64 ? -1.535 11.141 -5.43 1 96.31 64 ALA B CA 1
ATOM 1619 C C . ALA B 1 64 ? -2.18 11.32 -6.801 1 96.31 64 ALA B C 1
ATOM 1621 O O . ALA B 1 64 ? -3.398 11.469 -6.906 1 96.31 64 ALA B O 1
ATOM 1622 N N . GLY B 1 65 ? -1.379 11.312 -7.797 1 96.06 65 GLY B N 1
ATOM 1623 C CA . GLY B 1 65 ? -1.903 11.367 -9.148 1 96.06 65 GLY B CA 1
ATOM 1624 C C . GLY B 1 65 ? -2.787 10.188 -9.5 1 96.06 65 GLY B C 1
ATOM 1625 O O . GLY B 1 65 ? -3.832 10.344 -10.133 1 96.06 65 GLY B O 1
ATOM 1626 N N . GLU B 1 66 ? -2.377 8.984 -9.07 1 95.19 66 GLU B N 1
ATOM 1627 C CA . GLU B 1 66 ? -3.197 7.797 -9.281 1 95.19 66 GLU B CA 1
ATOM 1628 C C . GLU B 1 66 ? -4.551 7.93 -8.586 1 95.19 66 GLU B C 1
ATOM 1630 O O . GLU B 1 66 ? -5.582 7.566 -9.156 1 95.19 66 GLU B O 1
ATOM 1635 N N . LEU B 1 67 ? -4.5 8.453 -7.395 1 93.69 67 LEU B N 1
ATOM 1636 C CA . LEU B 1 67 ? -5.738 8.633 -6.648 1 93.69 67 LEU B CA 1
ATOM 1637 C C . LEU B 1 67 ? -6.633 9.672 -7.316 1 93.69 67 LEU B C 1
ATOM 1639 O O . LEU B 1 67 ? -7.848 9.477 -7.422 1 93.69 67 LEU B O 1
ATOM 1643 N N . ALA B 1 68 ? -6.062 10.742 -7.75 1 92.5 68 ALA B N 1
ATOM 1644 C CA . ALA B 1 68 ? -6.828 11.766 -8.469 1 92.5 68 ALA B CA 1
ATOM 1645 C C . ALA B 1 68 ? -7.484 11.18 -9.711 1 92.5 68 ALA B C 1
ATOM 1647 O O . ALA B 1 68 ? -8.664 11.422 -9.969 1 92.5 68 ALA B O 1
ATOM 1648 N N . ASN B 1 69 ? -6.766 10.391 -10.461 1 92.94 69 ASN B N 1
ATOM 1649 C CA . ASN B 1 69 ? -7.289 9.75 -11.664 1 92.94 69 ASN B CA 1
ATOM 1650 C C . ASN B 1 69 ? -8.406 8.758 -11.336 1 92.94 69 ASN B C 1
ATOM 1652 O O . ASN B 1 69 ? -9.406 8.688 -12.047 1 92.94 69 ASN B O 1
ATOM 1656 N N . LEU B 1 70 ? -8.156 7.996 -10.281 1 88.62 70 LEU B N 1
ATOM 1657 C CA . LEU B 1 70 ? -9.164 7.035 -9.844 1 88.62 70 LEU B CA 1
ATOM 1658 C C . LEU B 1 70 ? -10.477 7.738 -9.523 1 88.62 70 LEU B C 1
ATOM 1660 O O . LEU B 1 70 ? -11.547 7.262 -9.898 1 88.62 70 LEU B O 1
ATOM 1664 N N . SER B 1 71 ? -10.281 8.836 -8.859 1 80.12 71 SER B N 1
ATOM 1665 C CA . SER B 1 71 ? -11.453 9.594 -8.438 1 80.12 71 SER B CA 1
ATOM 1666 C C . SER B 1 71 ? -12.164 10.219 -9.633 1 80.12 71 SER B C 1
ATOM 1668 O O . SER B 1 71 ? -13.398 10.258 -9.68 1 80.12 71 SER B O 1
ATOM 1670 N N . ASN B 1 72 ? -11.469 10.672 -10.562 1 81 72 ASN B N 1
ATOM 1671 C CA . ASN B 1 72 ? -12.047 11.297 -11.75 1 81 72 ASN B CA 1
ATOM 1672 C C . ASN B 1 72 ? -12.719 10.273 -12.656 1 81 72 ASN B C 1
ATOM 1674 O O . ASN B 1 72 ? -13.758 10.562 -13.258 1 81 72 ASN B O 1
ATOM 1678 N N . GLU B 1 73 ? -12.188 9.117 -12.742 1 77.44 73 GLU B N 1
ATOM 1679 C CA . GLU B 1 73 ? -12.766 8.047 -13.555 1 77.44 73 GLU B CA 1
ATOM 1680 C C . GLU B 1 73 ? -14.102 7.59 -12.984 1 77.44 73 GLU B C 1
ATOM 1682 O O . GLU B 1 73 ? -14.992 7.164 -13.727 1 77.44 73 GLU B O 1
ATOM 1687 N N . ASN B 1 74 ? -14.219 7.766 -11.75 1 69.62 74 ASN B N 1
ATOM 1688 C CA . ASN B 1 74 ? -15.453 7.336 -11.109 1 69.62 74 ASN B CA 1
ATOM 1689 C C . ASN B 1 74 ? -16.406 8.508 -10.875 1 69.62 74 ASN B C 1
ATOM 1691 O O . ASN B 1 74 ? -17.453 8.352 -10.258 1 69.62 74 ASN B O 1
ATOM 1695 N N . GLU B 1 75 ? -16.031 9.711 -11.602 1 66.38 75 GLU B N 1
ATOM 1696 C CA . GLU B 1 75 ? -16.828 10.93 -11.508 1 66.38 75 GLU B CA 1
ATOM 1697 C C . GLU B 1 75 ? -17.188 11.242 -10.055 1 66.38 75 GLU B C 1
ATOM 1699 O O . GLU B 1 75 ? -18.297 11.688 -9.773 1 66.38 75 GLU B O 1
ATOM 1704 N N . LEU B 1 76 ? -16.203 10.82 -9.273 1 61.47 76 LEU B N 1
ATOM 1705 C CA . LEU B 1 76 ? -16.547 10.977 -7.863 1 61.47 76 LEU B CA 1
ATOM 1706 C C . LEU B 1 76 ? -16.156 12.359 -7.355 1 61.47 76 LEU B C 1
ATOM 1708 O O . LEU B 1 76 ? -16.938 13.031 -6.691 1 61.47 76 LEU B O 1
ATOM 1712 N N . THR B 1 77 ? -14.867 12.695 -7.59 1 63.34 77 THR B N 1
ATOM 1713 C CA . THR B 1 77 ? -14.352 13.969 -7.121 1 63.34 77 THR B CA 1
ATOM 1714 C C . THR B 1 77 ? -13.492 14.633 -8.195 1 63.34 77 THR B C 1
ATOM 1716 O O . THR B 1 77 ? -13.078 13.984 -9.156 1 63.34 77 THR B O 1
ATOM 1719 N N . GLU B 1 78 ? -13.594 15.898 -8.148 1 77.5 78 GLU B N 1
ATOM 1720 C CA . GLU B 1 78 ? -12.734 16.672 -9.047 1 77.5 78 GLU B CA 1
ATOM 1721 C C . GLU B 1 78 ? -11.445 17.094 -8.352 1 77.5 78 GLU B C 1
ATOM 1723 O O . GLU B 1 78 ? -10.938 18.188 -8.586 1 77.5 78 GLU B O 1
ATOM 1728 N N . TYR B 1 79 ? -10.938 16.172 -7.488 1 82.31 79 TYR B N 1
ATOM 1729 C CA . TYR B 1 79 ? -9.703 16.531 -6.812 1 82.31 79 TYR B CA 1
ATOM 1730 C C . TYR B 1 79 ? -8.508 16.406 -7.75 1 82.31 79 TYR B C 1
ATOM 1732 O O . TYR B 1 79 ? -8.414 15.438 -8.516 1 82.31 79 TYR B O 1
ATOM 1740 N N . THR B 1 80 ? -7.684 17.469 -7.629 1 91.94 80 THR B N 1
ATOM 1741 C CA . THR B 1 80 ? -6.418 17.406 -8.359 1 91.94 80 THR B CA 1
ATOM 1742 C C . THR B 1 80 ? -5.348 16.719 -7.523 1 91.94 80 THR B C 1
ATOM 1744 O O . THR B 1 80 ? -5.551 16.438 -6.336 1 91.94 80 THR B O 1
ATOM 1747 N N . THR B 1 81 ? -4.266 16.391 -8.188 1 95.69 81 THR B N 1
ATOM 1748 C CA . THR B 1 81 ? -3.109 15.836 -7.488 1 95.69 81 THR B CA 1
ATOM 1749 C C . THR B 1 81 ? -2.67 16.766 -6.359 1 95.69 81 THR B C 1
ATOM 1751 O O . THR B 1 81 ? -2.375 16.297 -5.254 1 95.69 81 THR B O 1
ATOM 1754 N N . ASP B 1 82 ? -2.73 18.031 -6.625 1 95 82 ASP B N 1
ATOM 1755 C CA . ASP B 1 82 ? -2.316 19.016 -5.621 1 95 82 ASP B CA 1
ATOM 1756 C C . ASP B 1 82 ? -3.262 19 -4.422 1 95 82 ASP B C 1
ATOM 1758 O O . ASP B 1 82 ? -2.824 19.156 -3.281 1 95 82 ASP B O 1
ATOM 1762 N N . ASP B 1 83 ? -4.52 18.891 -4.691 1 88.94 83 ASP B N 1
ATOM 1763 C CA . ASP B 1 83 ? -5.488 18.781 -3.607 1 88.94 83 ASP B CA 1
ATOM 1764 C C . ASP B 1 83 ? -5.191 17.578 -2.713 1 88.94 83 ASP B C 1
ATOM 1766 O O . ASP B 1 83 ? -5.168 17.703 -1.485 1 88.94 83 ASP B O 1
ATOM 1770 N N . ILE B 1 84 ? -4.91 16.516 -3.322 1 92.5 84 ILE B N 1
ATOM 1771 C CA . ILE B 1 84 ? -4.66 15.266 -2.609 1 92.5 84 ILE B CA 1
ATOM 1772 C C . ILE B 1 84 ? -3.377 15.391 -1.789 1 92.5 84 ILE B C 1
ATOM 1774 O O . ILE B 1 84 ? -3.338 14.992 -0.622 1 92.5 84 ILE B O 1
ATOM 1778 N N . MET B 1 85 ? -2.363 16 -2.352 1 96.31 85 MET B N 1
ATOM 1779 C CA . MET B 1 85 ? -1.113 16.203 -1.628 1 96.31 85 MET B CA 1
ATOM 1780 C C . MET B 1 85 ? -1.332 17.109 -0.413 1 96.31 85 MET B C 1
ATOM 1782 O O . MET B 1 85 ? -0.759 16.859 0.651 1 96.31 85 MET B O 1
ATOM 1786 N N . GLY B 1 86 ? -2.156 18.094 -0.62 1 92.62 86 GLY B N 1
ATOM 1787 C CA . GLY B 1 86 ? -2.479 18.969 0.495 1 92.62 86 GLY B CA 1
ATOM 1788 C C . GLY B 1 86 ? -3.18 18.25 1.634 1 92.62 86 GLY B C 1
ATOM 1789 O O . GLY B 1 86 ? -2.779 18.375 2.793 1 92.62 86 GLY B O 1
ATOM 1790 N N . PHE B 1 87 ? -4.129 17.453 1.261 1 88.69 87 PHE B N 1
ATOM 1791 C CA . PHE B 1 87 ? -4.863 16.688 2.254 1 88.69 87 PHE B CA 1
ATOM 1792 C C . PHE B 1 87 ? -3.943 15.688 2.955 1 88.69 87 PHE B C 1
ATOM 1794 O O . PHE B 1 87 ? -3.973 15.57 4.18 1 88.69 87 PHE B O 1
ATOM 1801 N N . ALA B 1 88 ? -3.166 15.031 2.182 1 94.75 88 ALA B N 1
ATOM 1802 C CA . ALA B 1 88 ? -2.262 14.023 2.734 1 94.75 88 ALA B CA 1
ATOM 1803 C C . ALA B 1 88 ? -1.228 14.664 3.654 1 94.75 88 ALA B C 1
ATOM 1805 O O . ALA B 1 88 ? -0.859 14.086 4.68 1 94.75 88 ALA B O 1
ATOM 1806 N N . GLN B 1 89 ? -0.796 15.844 3.301 1 95.75 89 GLN B N 1
ATOM 1807 C CA . GLN B 1 89 ? 0.161 16.547 4.148 1 95.75 89 GLN B CA 1
ATOM 1808 C C . GLN B 1 89 ? -0.454 16.891 5.5 1 95.75 89 GLN B C 1
ATOM 1810 O O . GLN B 1 89 ? 0.213 16.812 6.531 1 95.75 89 GLN B O 1
ATOM 1815 N N . ASP B 1 90 ? -1.692 17.234 5.438 1 90.25 90 ASP B N 1
ATOM 1816 C CA . ASP B 1 90 ? -2.391 17.516 6.691 1 90.25 90 ASP B CA 1
ATOM 1817 C C . ASP B 1 90 ? -2.436 16.281 7.578 1 90.25 90 ASP B C 1
ATOM 1819 O O . ASP B 1 90 ? -2.211 16.359 8.789 1 90.25 90 ASP B O 1
ATOM 1823 N N . ILE B 1 91 ? -2.668 15.18 7.031 1 93.81 91 ILE B N 1
ATOM 1824 C CA . ILE B 1 91 ? -2.74 13.922 7.766 1 93.81 91 ILE B CA 1
ATOM 1825 C C . ILE B 1 91 ? -1.353 13.539 8.273 1 93.81 91 ILE B C 1
ATOM 1827 O O . ILE B 1 91 ? -1.2 13.109 9.422 1 93.81 91 ILE B O 1
ATOM 1831 N N . ALA B 1 92 ? -0.368 13.695 7.422 1 96.06 92 ALA B N 1
ATOM 1832 C CA . ALA B 1 92 ? 1.006 13.414 7.832 1 96.06 92 ALA B CA 1
ATOM 1833 C C . ALA B 1 92 ? 1.414 14.297 9.008 1 96.06 92 ALA B C 1
ATOM 1835 O O . ALA B 1 92 ? 2.115 13.844 9.914 1 96.06 92 ALA B O 1
ATOM 1836 N N . ASP B 1 93 ? 0.969 15.555 8.953 1 95.19 93 ASP B N 1
ATOM 1837 C CA . ASP B 1 93 ? 1.257 16.469 10.055 1 95.19 93 ASP B CA 1
ATOM 1838 C C . ASP B 1 93 ? 0.542 16.031 11.328 1 95.19 93 ASP B C 1
ATOM 1840 O O . ASP B 1 93 ? 1.088 16.156 12.43 1 95.19 93 ASP B O 1
ATOM 1844 N N . ASP B 1 94 ? -0.645 15.516 11.141 1 91.75 94 ASP B N 1
ATOM 1845 C CA . ASP B 1 94 ? -1.357 14.961 12.289 1 91.75 94 ASP B CA 1
ATOM 1846 C C . ASP B 1 94 ? -0.606 13.766 12.875 1 91.75 94 ASP B C 1
ATOM 1848 O O . ASP B 1 94 ? -0.438 13.672 14.094 1 91.75 94 ASP B O 1
ATOM 1852 N N . PHE B 1 95 ? -0.133 12.922 12.078 1 96 95 PHE B N 1
ATOM 1853 C CA . PHE B 1 95 ? 0.636 11.766 12.531 1 96 95 PHE B CA 1
ATOM 1854 C C . PHE B 1 95 ? 1.885 12.211 13.281 1 96 95 PHE B C 1
ATOM 1856 O O . PHE B 1 95 ? 2.256 11.609 14.289 1 96 95 PHE B O 1
ATOM 1863 N N . LYS B 1 96 ? 2.535 13.188 12.797 1 96.62 96 LYS B N 1
ATOM 1864 C CA . LYS B 1 96 ? 3.756 13.68 13.422 1 96.62 96 LYS B CA 1
ATOM 1865 C C . LYS B 1 96 ? 3.523 14.023 14.891 1 96.62 96 LYS B C 1
ATOM 1867 O O . LYS B 1 96 ? 4.422 13.867 15.719 1 96.62 96 LYS B O 1
ATOM 1872 N N . GLN B 1 97 ? 2.27 14.367 15.172 1 95.69 97 GLN B N 1
ATOM 1873 C CA . GLN B 1 97 ? 1.954 14.805 16.531 1 95.69 97 GLN B CA 1
ATOM 1874 C C . GLN B 1 97 ? 1.176 13.734 17.281 1 95.69 97 GLN B C 1
ATOM 1876 O O . GLN B 1 97 ? 0.85 13.906 18.453 1 95.69 97 GLN B O 1
ATOM 1881 N N . TRP B 1 98 ? 0.92 12.648 16.641 1 94.69 98 TRP B N 1
ATOM 1882 C CA . TRP B 1 98 ? 0.067 11.609 17.203 1 94.69 98 TRP B CA 1
ATOM 1883 C C . TRP B 1 98 ? 0.806 10.82 18.281 1 94.69 98 TRP B C 1
ATOM 1885 O O . TRP B 1 98 ? 1.914 10.328 18.047 1 94.69 98 TRP B O 1
ATOM 1895 N N . LYS B 1 99 ? 0.315 10.641 19.5 1 93.94 99 LYS B N 1
ATOM 1896 C CA . LYS B 1 99 ? 0.969 9.984 20.641 1 93.94 99 LYS B CA 1
ATOM 1897 C C . LYS B 1 99 ? 0.3 8.648 20.953 1 93.94 99 LYS B C 1
ATOM 1899 O O . LYS B 1 99 ? 0.449 8.125 22.062 1 93.94 99 LYS B O 1
ATOM 1904 N N . GLY B 1 100 ? -0.366 8.047 20 1 86.06 100 GLY B N 1
ATOM 1905 C CA . GLY B 1 100 ? -1.033 6.766 20.203 1 86.06 100 GLY B CA 1
ATOM 1906 C C . GLY B 1 100 ? -2.408 6.902 20.828 1 86.06 100 GLY B C 1
ATOM 1907 O O . GLY B 1 100 ? -2.812 8 21.219 1 86.06 100 GLY B O 1
ATOM 1908 N N . GLU B 1 101 ? -3.322 5.867 20.625 1 66.25 101 GLU B N 1
ATOM 1909 C CA . GLU B 1 101 ? -4.641 5.895 21.25 1 66.25 101 GLU B CA 1
ATOM 1910 C C . GLU B 1 101 ? -4.531 5.992 22.766 1 66.25 101 GLU B C 1
ATOM 1912 O O . GLU B 1 101 ? -3.852 5.18 23.406 1 66.25 101 GLU B O 1
ATOM 1917 N N . ARG B 1 102 ? -4.223 7.094 23.297 1 52.06 102 ARG B N 1
ATOM 1918 C CA . ARG B 1 102 ? -4.504 7.043 24.734 1 52.06 102 ARG B CA 1
ATOM 1919 C C . ARG B 1 102 ? -5.762 6.223 25.016 1 52.06 102 ARG B C 1
ATOM 1921 O O . ARG B 1 102 ? -6.629 6.09 24.141 1 52.06 102 ARG B O 1
ATOM 1928 N N . ASN B 1 103 ? -6.09 5.582 26.328 1 39.91 103 ASN B N 1
ATOM 1929 C CA . ASN B 1 103 ? -7.398 5.035 26.672 1 39.91 103 ASN B CA 1
ATOM 1930 C C . ASN B 1 103 ? -8.516 5.727 25.891 1 39.91 103 ASN B C 1
ATOM 1932 O O . ASN B 1 103 ? -8.812 5.352 24.75 1 39.91 103 ASN B O 1
ATOM 1936 N N . ASN B 1 104 ? -9.641 6.418 26.609 1 34.09 104 ASN B N 1
ATOM 1937 C CA . ASN B 1 104 ? -11.008 6.793 26.281 1 34.09 104 ASN B CA 1
ATOM 1938 C C . ASN B 1 104 ? -11.055 7.844 25.188 1 34.09 104 ASN B C 1
ATOM 1940 O O . ASN B 1 104 ? -12.133 8.281 24.781 1 34.09 104 ASN B O 1
ATOM 1944 N N . PHE B 1 105 ? -10.195 8.875 25.219 1 31.62 105 PHE B N 1
ATOM 1945 C CA . PHE B 1 105 ? -10.633 10.039 24.453 1 31.62 105 PHE B CA 1
ATOM 1946 C C . PHE B 1 105 ? -10.289 9.875 22.969 1 31.62 105 PHE B C 1
ATOM 1948 O O . PHE B 1 105 ? -9.117 9.898 22.594 1 31.62 105 PHE B O 1
ATOM 1955 N N . LYS B 1 106 ? -10.992 9.078 22.328 1 37.09 106 LYS B N 1
ATOM 1956 C CA . LYS B 1 106 ? -11.117 9.07 20.875 1 37.09 106 LYS B CA 1
ATOM 1957 C C . LYS B 1 106 ? -10.867 10.461 20.297 1 37.09 106 LYS B C 1
ATOM 1959 O O . LYS B 1 106 ? -11.68 11.375 20.484 1 37.09 106 LYS B O 1
ATOM 1964 N N . SER B 1 107 ? -9.641 11.031 20.438 1 33 107 SER B N 1
ATOM 1965 C CA . SER B 1 107 ? -9.469 12.32 19.781 1 33 107 SER B CA 1
ATOM 1966 C C . SER B 1 107 ? -10.281 12.406 18.5 1 33 107 SER B C 1
ATOM 1968 O O . SER B 1 107 ? -10.414 11.414 17.781 1 33 107 SER B O 1
ATOM 1970 N N . GLU B 1 108 ? -11.141 13.344 18.469 1 30.94 108 GLU B N 1
ATOM 1971 C CA . GLU B 1 108 ? -12.125 13.773 17.484 1 30.94 108 GLU B CA 1
ATOM 1972 C C . GLU B 1 108 ? -11.5 13.898 16.094 1 30.94 108 GLU B C 1
ATOM 1974 O O . GLU B 1 108 ? -12.156 14.352 15.156 1 30.94 108 GLU B O 1
ATOM 1979 N N . PHE B 1 109 ? -10.219 14.078 16.109 1 32.44 109 PHE B N 1
ATOM 1980 C CA . PHE B 1 109 ? -9.93 14.273 14.703 1 32.44 109 PHE B CA 1
ATOM 1981 C C . PHE B 1 109 ? -10.453 13.109 13.875 1 32.44 109 PHE B C 1
ATOM 1983 O O . PHE B 1 109 ? -9.953 11.984 13.992 1 32.44 109 PHE B O 1
ATOM 1990 N N . THR B 1 110 ? -11.836 12.977 13.758 1 34.78 110 THR B N 1
ATOM 1991 C CA . THR B 1 110 ? -12.914 12.023 13.516 1 34.78 110 THR B CA 1
ATOM 1992 C C . THR B 1 110 ? -12.695 11.289 12.195 1 34.78 110 THR B C 1
ATOM 1994 O O . THR B 1 110 ? -11.922 11.742 11.352 1 34.78 110 THR B O 1
ATOM 1997 N N . LYS B 1 111 ? -13.203 10.125 12.164 1 35.06 111 LYS B N 1
ATOM 1998 C CA . LYS B 1 111 ? -13.844 9.531 10.992 1 35.06 111 LYS B CA 1
ATOM 1999 C C . LYS B 1 111 ? -14.273 10.602 10 1 35.06 111 LYS B C 1
ATOM 2001 O O . LYS B 1 111 ? -14.359 10.344 8.797 1 35.06 111 LYS B O 1
ATOM 2006 N N . GLU B 1 112 ? -14.406 11.789 10.484 1 35.75 112 GLU B N 1
ATOM 2007 C CA . GLU B 1 112 ? -14.914 12.883 9.664 1 35.75 112 GLU B CA 1
ATOM 2008 C C . GLU B 1 112 ? -13.828 13.445 8.75 1 35.75 112 GLU B C 1
ATOM 2010 O O . GLU B 1 112 ? -14.086 13.758 7.59 1 35.75 112 GLU B O 1
ATOM 2015 N N . GLU B 1 113 ? -12.594 13.648 9.273 1 39.16 113 GLU B N 1
ATOM 2016 C CA . GLU B 1 113 ? -11.57 14.203 8.398 1 39.16 113 GLU B CA 1
ATOM 2017 C C . GLU B 1 113 ? -11.055 13.156 7.418 1 39.16 113 GLU B C 1
ATOM 2019 O O . GLU B 1 113 ? -10.82 13.453 6.242 1 39.16 113 GLU B O 1
ATOM 2024 N N . ILE B 1 114 ? -10.945 11.984 7.965 1 37.22 114 ILE B N 1
ATOM 2025 C CA . ILE B 1 114 ? -10.703 10.883 7.039 1 37.22 114 ILE B CA 1
ATOM 2026 C C . ILE B 1 114 ? -11.969 10.602 6.234 1 37.22 114 ILE B C 1
ATOM 2028 O O . ILE B 1 114 ? -11.906 10.375 5.023 1 37.22 114 ILE B O 1
ATOM 2032 N N . LYS B 1 115 ? -13.117 10.656 6.941 1 40.5 115 LYS B N 1
ATOM 2033 C CA . LYS B 1 115 ? -14.422 10.664 6.289 1 40.5 115 LYS B CA 1
ATOM 2034 C C . LYS B 1 115 ? -14.594 11.891 5.406 1 40.5 115 LYS B C 1
ATOM 2036 O O . LYS B 1 115 ? -15.219 11.82 4.344 1 40.5 115 LYS B O 1
ATOM 2041 N N . ALA B 1 116 ? -14.148 12.984 5.789 1 37.5 116 ALA B N 1
ATOM 2042 C CA . ALA B 1 116 ? -14.172 14.164 4.93 1 37.5 116 ALA B CA 1
ATOM 2043 C C . ALA B 1 116 ? -13.328 13.953 3.676 1 37.5 116 ALA B C 1
ATOM 2045 O O . ALA B 1 116 ? -13.719 14.367 2.58 1 37.5 116 ALA B O 1
ATOM 2046 N N . ILE B 1 117 ? -12.18 13.383 3.777 1 38.41 117 ILE B N 1
ATOM 2047 C CA . ILE B 1 117 ? -11.539 12.875 2.57 1 38.41 117 ILE B CA 1
AT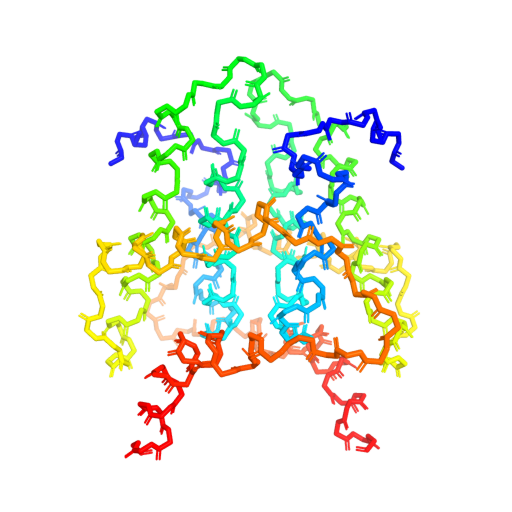OM 2048 C C . ILE B 1 117 ? -12.375 11.742 1.98 1 38.41 117 ILE B C 1
ATOM 2050 O O . ILE B 1 117 ? -12.625 11.711 0.773 1 38.41 117 ILE B O 1
ATOM 2054 N N . ASP B 1 118 ? -12.836 10.82 2.84 1 39.59 118 ASP B N 1
ATOM 2055 C CA . ASP B 1 118 ? -13.75 9.758 2.414 1 39.59 118 ASP B CA 1
ATOM 2056 C C . ASP B 1 118 ? -15.156 10.305 2.18 1 39.59 118 ASP B C 1
ATOM 2058 O O . ASP B 1 118 ? -15.797 9.969 1.183 1 39.59 118 ASP B O 1
ATOM 2062 N N . GLU B 1 119 ? -15.82 10.969 3.094 1 40.47 119 GLU B N 1
ATOM 2063 C CA . GLU B 1 119 ? -17.172 11.516 2.971 1 40.47 119 GLU B CA 1
ATOM 2064 C C . GLU B 1 119 ? -17.25 12.539 1.842 1 40.47 119 GLU B C 1
ATOM 2066 O O . GLU B 1 119 ? -18.25 12.617 1.136 1 40.47 119 GLU B O 1
ATOM 2071 N N . ARG B 1 120 ? -16.359 13.461 1.739 1 37.09 120 ARG B N 1
ATOM 2072 C CA . ARG B 1 120 ? -16.391 14.203 0.483 1 37.09 120 ARG B CA 1
ATOM 2073 C C . ARG B 1 120 ? -16.375 13.258 -0.712 1 37.09 120 ARG B C 1
ATOM 2075 O O . ARG B 1 120 ? -17.062 13.484 -1.705 1 37.09 120 ARG B O 1
ATOM 2082 N N . TYR B 1 121 ? -15.805 12.211 -0.681 1 31.98 121 TYR B N 1
ATOM 2083 C CA . TYR B 1 121 ? -15.914 11.125 -1.646 1 31.98 121 TYR B CA 1
ATOM 2084 C C . TYR B 1 121 ? -17.203 10.336 -1.432 1 31.98 121 TYR B C 1
ATOM 2086 O O . TYR B 1 121 ? -17.922 10.047 -2.387 1 31.98 121 TYR B O 1
ATOM 2094 N N . LEU B 1 122 ? -17.578 9.875 -0.288 1 35.16 122 LEU B N 1
ATOM 2095 C CA . LEU B 1 122 ? -18.844 9.164 -0.095 1 35.16 122 LEU B CA 1
ATOM 2096 C C . LEU B 1 122 ? -20.031 10.109 -0.223 1 35.16 122 LEU B C 1
ATOM 2098 O O . LEU B 1 122 ? -21.062 9.734 -0.77 1 35.16 122 LEU B O 1
ATOM 2102 N N . GLU B 1 123 ? -20.172 11.164 0.351 1 34.81 123 GLU B N 1
ATOM 2103 C CA . GLU B 1 123 ? -21.25 12.086 0.012 1 34.81 123 GLU B CA 1
ATOM 2104 C C . GLU B 1 123 ? -21.344 12.305 -1.496 1 34.81 123 GLU B C 1
ATOM 2106 O O . GLU B 1 123 ? -22.438 12.43 -2.049 1 34.81 123 GLU B O 1
ATOM 2111 N N . PHE B 1 124 ? -20.406 12.234 -2.184 1 29.03 124 PHE B N 1
ATOM 2112 C CA . PHE B 1 124 ? -20.5 12.188 -3.639 1 29.03 124 PHE B CA 1
ATOM 2113 C C . PHE B 1 124 ? -21.156 10.891 -4.094 1 29.03 124 PHE B C 1
ATOM 2115 O O . PHE B 1 124 ? -22.031 10.906 -4.969 1 29.03 124 PHE B O 1
ATOM 2122 N N . ILE B 1 125 ? -20.953 9.758 -3.508 1 31.91 125 ILE B N 1
ATOM 2123 C CA . ILE B 1 125 ? -21.688 8.57 -3.947 1 31.91 125 ILE B CA 1
ATOM 2124 C C . ILE B 1 125 ? -23.078 8.57 -3.34 1 31.91 125 ILE B C 1
ATOM 2126 O O . ILE B 1 125 ? -24.047 8.172 -3.994 1 31.91 125 ILE B O 1
ATOM 2130 N N . GLU B 1 126 ? -23.297 8.789 -2.135 1 30.12 126 GLU B N 1
ATOM 2131 C CA . GLU B 1 126 ? -24.688 8.727 -1.658 1 30.12 126 GLU B CA 1
ATOM 2132 C C . GLU B 1 126 ? -25.531 9.859 -2.246 1 30.12 126 GLU B C 1
ATOM 2134 O O . GLU B 1 126 ? -26.75 9.75 -2.316 1 30.12 126 GLU B O 1
ATOM 2139 N N . GLU B 1 127 ? -24.969 10.953 -2.371 1 29.19 127 GLU B N 1
ATOM 2140 C CA . GLU B 1 127 ? -25.828 11.945 -3.008 1 29.19 127 GLU B CA 1
ATOM 2141 C C . GLU B 1 127 ? -26.062 11.602 -4.477 1 29.19 127 GLU B C 1
ATOM 2143 O O . GLU B 1 127 ? -26.891 12.242 -5.145 1 29.19 127 GLU B O 1
ATOM 2148 N N . VAL B 1 128 ? -25.312 10.688 -4.965 1 27.89 128 VAL B N 1
ATOM 2149 C CA . VAL B 1 128 ? -25.891 10.273 -6.246 1 27.89 128 VAL B CA 1
ATOM 2150 C C . VAL B 1 128 ? -26.812 9.078 -6.039 1 27.89 128 VAL B C 1
ATOM 2152 O O . VAL B 1 128 ? -26.516 8.18 -5.258 1 27.89 128 VAL B O 1
#

Nearest PDB structures (foldseek):
  5om0-assembly2_B  TM=5.105E-01  e=9.789E+00  Homo sapiens

Secondary structure (DSSP, 8-state):
-------TTB-TTS-BHHHHHHHHS-HHHHHHHHHHHHHHHHHHTTTSTT--HHHHHHHHHHHHHHHHHHHHHTT-----HHHHHHHHHHHHHHHHH-----SS---SS-HHHHHHHHHHHHHHHH--/-------TTB-TT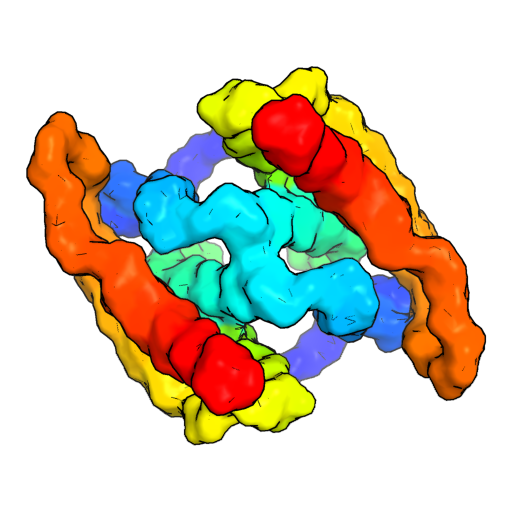S-BHHHHHHHHS-HHHHHHHHHHHHHHHHHHTTTSTT--HHHHHHHHHHHHHHHHHHHHHTT-----HHHHHHHHHHHHHHHHH-----SS---SS-HHHHHHHHHHHHHHHHT-

Solvent-accessible surface area (backbone atoms only — not comparable to full-atom values): 13740 Å² total; per-residue (Å²): 122,83,60,73,76,69,59,33,48,38,34,91,74,68,37,46,50,69,59,51,46,66,72,70,47,53,70,62,28,48,48,36,34,27,50,52,47,23,38,50,23,58,58,25,40,60,56,42,86,96,44,52,39,65,59,26,44,50,52,16,49,52,31,23,39,52,41,23,49,54,30,44,75,62,71,40,40,90,53,44,40,67,54,44,48,53,53,41,49,52,50,45,54,47,48,53,69,42,78,63,87,58,80,85,70,71,68,66,84,31,69,50,58,55,26,43,60,41,34,57,41,40,52,38,51,69,73,90,125,84,59,74,75,71,61,32,50,37,32,89,73,67,38,45,48,70,58,52,46,66,71,66,48,53,68,62,28,48,49,35,37,28,51,52,47,23,37,52,24,58,58,25,40,60,56,43,87,95,45,52,40,66,59,26,44,50,50,17,49,53,30,23,39,50,40,24,49,53,31,44,75,64,72,42,41,89,52,44,41,66,53,44,49,51,53,42,49,52,49,45,55,47,49,52,69,42,78,63,86,55,87,84,70,70,67,65,88,32,72,50,59,57,25,43,63,41,35,57,39,41,52,42,52,69,73,89

Foldseek 3Di:
DCCVPPCPQPDPVRDGVVVVCVVPDDLVVLLVVLLVLLLVLCLCQPPDPPAHNVNSNVSSLVSLQVNCVSCVVVVQDNDDSVNSNVLSVVVSVVVVVDPDPDPPDPPPVDCCSVVVVVVSRVVSVVVD/DCCPPPCPQPDPVRDGVVVVCVVPDDLVVLLVVLLVLLLVLCLCQPPDPPAHNVNSNVSSLVSLQVNCVSCVVVVQDNDDSVNSNVLSVVVSVVVVVDPDPDPPDPPPVDCVSVVVVVVSRVVSVVVD

Radius of gyration: 18.13 Å; Cα contacts (8 Å, |Δi|>4): 308; chains: 2; bounding box: 46×38×51 Å

Organism: Lactococcus phage p2 (NCBI:txid254252)